Protein AF-J3PA54-F1 (afdb_monomer_lite)

Foldseek 3Di:
DDDPPVVVVVVVVVVVVVPPPPDPDPPCPDFPQDFPRDGAPDGAQQAQLSWHHLVCVQVVHQPGTDPDQEDEQDRPLRRVLSVLLSVCSNVSVFDDDHSVVSRVNSVVQLVVLCVPVPRVSSHGNYQHPPSVVSSVVSCVRLVHDLCPPQPDPVCVVPPDDDPVSCPCSVVVSVVSVVVVVVVVVVVVVVD

Secondary structure (DSSP, 8-state):
----HHHHHHHHHHHHHT----PPP-S--S--SEETTEEPSS-S---BTTTB-HHHHHTT------TT--B-S-HHHHHHHHHHHHHHHHTT-S----HHHHHHHHHHHHHHHHHHHHHHHHHS-B-SS-HHHHHHHHHHHHT--GGGG--SHHHHHHSPP-GGGGTTHHHHHHHHHHHHHHHHHHHHH--

pLDDT: mean 78.79, std 16.49, range [36.0, 95.81]

Radius of gyration: 20.11 Å; chains: 1; bounding box: 56×52×46 Å

Sequence (191 aa):
MYFSAAVRTALLALLAASQVAAAPLATDNGPAKTAGGRKLLHGPNRHYRWLTSPTLAAEGDRPVYFPGFTHSIYTPVVSETQALWGVAFLLGLLDLPSKLDMETDVATWNVWTRKRYVVQGLKNAYGIYDFISYVNVLLNDLGITVHQRQRSWFDKLFAPTYPTQYTGMQDQFRELVAAKQMRAKLGKARN

Organism: Gaeumannomyces tritici (strain R3-111a-1) (NCBI:txid644352)

Structure (mmCIF, N/CA/C/O backbone):
data_AF-J3PA54-F1
#
_entry.id   AF-J3PA54-F1
#
loop_
_atom_site.group_PDB
_atom_site.id
_atom_site.type_symbol
_atom_site.label_atom_id
_atom_site.label_alt_id
_atom_site.label_comp_id
_atom_site.label_asym_id
_atom_site.label_entity_id
_atom_site.label_seq_id
_atom_site.pdbx_PDB_ins_code
_atom_site.Cartn_x
_atom_site.Cartn_y
_atom_site.Cartn_z
_atom_site.occupancy
_atom_site.B_iso_or_equiv
_atom_site.auth_seq_id
_atom_site.auth_comp_id
_atom_site.auth_asym_id
_atom_site.auth_atom_id
_atom_site.pdbx_PDB_model_num
ATOM 1 N N . MET A 1 1 ? -16.613 30.185 -11.523 1.00 42.75 1 MET A N 1
ATOM 2 C CA . MET A 1 1 ? -15.177 30.499 -11.349 1.00 42.75 1 MET A CA 1
ATOM 3 C C . MET A 1 1 ? -14.498 30.388 -12.707 1.00 42.75 1 MET A C 1
ATOM 5 O O . MET A 1 1 ? -14.311 29.285 -13.202 1.00 42.75 1 MET A O 1
ATOM 9 N N . TYR A 1 2 ? -14.238 31.524 -13.355 1.00 39.50 2 TYR A N 1
ATOM 10 C CA . TYR A 1 2 ? -13.567 31.584 -14.654 1.00 39.50 2 TYR A CA 1
ATOM 11 C C . TYR A 1 2 ? -12.058 31.456 -14.432 1.00 39.50 2 TYR A C 1
ATOM 13 O O . TYR A 1 2 ? -11.430 32.368 -13.901 1.00 39.50 2 TYR A O 1
ATOM 21 N N . PHE A 1 3 ? -11.475 30.314 -14.792 1.00 43.66 3 PHE A N 1
ATOM 22 C CA . PHE A 1 3 ? -10.021 30.187 -14.846 1.00 43.66 3 PHE A CA 1
ATOM 23 C C . PHE A 1 3 ? -9.486 31.097 -15.962 1.00 43.66 3 PHE A C 1
ATOM 25 O O . PHE A 1 3 ? -9.970 31.038 -17.092 1.00 43.66 3 PHE A O 1
ATOM 32 N N . SER A 1 4 ? -8.513 31.948 -15.622 1.00 66.19 4 SER A N 1
ATOM 33 C CA . SER A 1 4 ? -7.791 32.822 -16.557 1.00 66.19 4 SER A CA 1
ATOM 34 C C . SER A 1 4 ? -7.274 32.033 -17.765 1.00 66.19 4 SER A C 1
ATOM 36 O O . SER A 1 4 ? -6.891 30.867 -17.626 1.00 66.19 4 SER A O 1
ATOM 38 N N . ALA A 1 5 ? -7.236 32.676 -18.939 1.00 63.66 5 ALA A N 1
ATOM 39 C CA . ALA A 1 5 ? -6.777 32.078 -20.193 1.00 63.66 5 ALA A CA 1
ATOM 40 C C . ALA A 1 5 ? -5.444 31.329 -20.021 1.00 63.66 5 ALA A C 1
ATOM 42 O O . ALA A 1 5 ? -5.327 30.202 -20.484 1.00 63.66 5 ALA A O 1
ATOM 43 N N . ALA A 1 6 ? -4.512 31.880 -19.236 1.00 63.56 6 ALA A N 1
ATOM 44 C CA . ALA A 1 6 ? -3.210 31.274 -18.957 1.00 63.56 6 ALA A CA 1
ATOM 45 C C . ALA A 1 6 ? -3.292 29.901 -18.260 1.00 63.56 6 ALA A C 1
ATOM 47 O O . ALA A 1 6 ? -2.512 29.001 -18.567 1.00 63.56 6 ALA A O 1
ATOM 48 N N . VAL A 1 7 ? -4.259 29.709 -17.357 1.00 61.31 7 VAL A N 1
ATOM 49 C CA . VAL A 1 7 ? -4.444 28.438 -16.637 1.00 61.31 7 VAL A CA 1
ATOM 50 C C . VAL A 1 7 ? -5.034 27.376 -17.563 1.00 61.31 7 VAL A C 1
ATOM 52 O O . VAL A 1 7 ? -4.631 26.218 -17.493 1.00 61.31 7 VAL A O 1
ATOM 55 N N . ARG A 1 8 ? -5.926 27.761 -18.487 1.00 67.50 8 ARG A N 1
ATOM 56 C CA . ARG A 1 8 ? -6.419 26.851 -19.535 1.00 67.50 8 ARG A CA 1
ATOM 57 C C . ARG A 1 8 ? -5.305 26.430 -20.487 1.00 67.50 8 ARG A C 1
ATOM 59 O O . ARG A 1 8 ? -5.228 25.250 -20.815 1.00 67.50 8 ARG A O 1
ATOM 66 N N . THR A 1 9 ? -4.430 27.352 -20.887 1.00 70.06 9 THR A N 1
ATOM 67 C CA . THR A 1 9 ? -3.302 27.029 -21.772 1.00 70.06 9 THR A CA 1
ATOM 68 C C . THR A 1 9 ? -2.306 26.095 -21.088 1.00 70.06 9 THR A C 1
ATOM 70 O O . THR A 1 9 ? -1.861 25.132 -21.703 1.00 70.06 9 THR A O 1
ATOM 73 N N . ALA A 1 10 ? -2.012 26.315 -19.802 1.00 65.56 10 ALA A N 1
ATOM 74 C CA . ALA A 1 10 ? -1.137 25.437 -19.027 1.00 65.56 10 ALA A CA 1
ATOM 75 C C . ALA A 1 10 ? -1.735 24.030 -18.844 1.00 65.56 10 ALA A C 1
ATOM 77 O O . ALA A 1 10 ? -1.026 23.038 -19.004 1.00 65.56 10 ALA A O 1
ATOM 78 N N . LEU A 1 11 ? -3.044 23.926 -18.576 1.00 55.91 11 LEU A N 1
ATOM 79 C CA . LEU A 1 11 ? -3.724 22.634 -18.437 1.00 55.91 11 LEU A CA 1
ATOM 80 C C . LEU A 1 11 ? -3.767 21.861 -19.766 1.00 55.91 11 LEU A C 1
ATOM 82 O O . LEU A 1 11 ? -3.555 20.652 -19.777 1.00 55.91 11 LEU A O 1
ATOM 86 N N . LEU A 1 12 ? -4.003 22.557 -20.883 1.00 61.53 12 LEU A N 1
ATOM 87 C CA . LEU A 1 12 ? -3.989 21.972 -22.228 1.00 61.53 12 LEU A CA 1
ATOM 88 C C . LEU A 1 12 ? -2.582 21.536 -22.650 1.00 61.53 12 LEU A C 1
ATOM 90 O O . LEU A 1 12 ? -2.439 20.477 -23.252 1.00 61.53 12 LEU A O 1
ATOM 94 N N . ALA A 1 13 ? -1.545 22.296 -22.291 1.00 58.06 13 ALA A N 1
ATOM 95 C CA . ALA A 1 13 ? -0.157 21.912 -22.539 1.00 58.06 13 ALA A CA 1
ATOM 96 C C . ALA A 1 13 ? 0.247 20.662 -21.735 1.00 58.06 13 ALA A C 1
ATOM 98 O O . ALA A 1 13 ? 0.915 19.780 -22.268 1.00 58.06 13 ALA A O 1
ATOM 99 N N . LEU A 1 14 ? -0.214 20.538 -20.485 1.00 52.34 14 LEU A N 1
ATOM 100 C CA . LEU A 1 14 ? -0.028 19.338 -19.658 1.00 52.34 14 LEU A CA 1
ATOM 101 C C . LEU A 1 14 ? -0.789 18.115 -20.198 1.00 52.34 14 LEU A C 1
ATOM 103 O O . LEU A 1 14 ? -0.269 17.003 -20.145 1.00 52.34 14 LEU A O 1
ATOM 107 N N . LEU A 1 15 ? -1.988 18.314 -20.753 1.00 49.34 15 LEU A N 1
ATOM 108 C CA . LEU A 1 15 ? -2.775 17.269 -21.422 1.00 49.34 15 LEU A CA 1
ATOM 109 C C . LEU A 1 15 ? -2.180 16.845 -22.774 1.00 49.34 15 LEU A C 1
ATOM 111 O O . LEU A 1 15 ? -2.236 15.672 -23.122 1.00 49.34 15 LEU A O 1
ATOM 115 N N . ALA A 1 16 ? -1.575 17.769 -23.519 1.00 48.91 16 ALA A N 1
ATOM 116 C CA . ALA A 1 16 ? -0.841 17.444 -24.741 1.00 48.91 16 ALA A CA 1
ATOM 117 C C . ALA A 1 16 ? 0.481 16.719 -24.430 1.00 48.91 16 ALA A C 1
ATOM 119 O O . ALA A 1 16 ? 0.875 15.806 -25.148 1.00 48.91 16 ALA A O 1
ATOM 120 N N . ALA A 1 17 ? 1.143 17.064 -23.320 1.00 47.69 17 ALA A N 1
ATOM 121 C CA . ALA A 1 17 ? 2.358 16.388 -22.863 1.00 47.69 17 ALA A CA 1
ATOM 122 C C . ALA A 1 17 ? 2.099 14.996 -22.250 1.00 47.69 17 ALA A C 1
ATOM 124 O O . ALA A 1 17 ? 3.031 14.200 -22.138 1.00 47.69 17 ALA A O 1
ATOM 125 N N . SER A 1 18 ? 0.855 14.678 -21.862 1.00 43.56 18 SER A N 1
ATOM 126 C CA . SER A 1 18 ? 0.477 13.349 -21.357 1.00 43.56 18 SER A CA 1
ATOM 127 C C . SER A 1 18 ? 0.170 12.338 -22.465 1.00 43.56 18 SER A C 1
ATOM 129 O O . SER A 1 18 ? 0.069 11.140 -22.186 1.00 43.56 18 SER A O 1
ATOM 131 N N . GLN A 1 19 ? 0.094 12.781 -23.726 1.00 41.25 19 GLN A N 1
ATOM 132 C CA . GLN A 1 19 ? 0.099 11.896 -24.888 1.00 41.25 19 GLN A CA 1
ATOM 133 C C . GLN A 1 19 ? 1.510 11.343 -25.078 1.00 41.25 19 GLN A C 1
ATOM 135 O O . GLN A 1 19 ? 2.288 11.774 -25.927 1.00 41.25 19 GLN A O 1
ATOM 140 N N . VAL A 1 20 ? 1.839 10.356 -24.248 1.00 43.25 20 VAL A N 1
ATOM 141 C CA . VAL A 1 20 ? 2.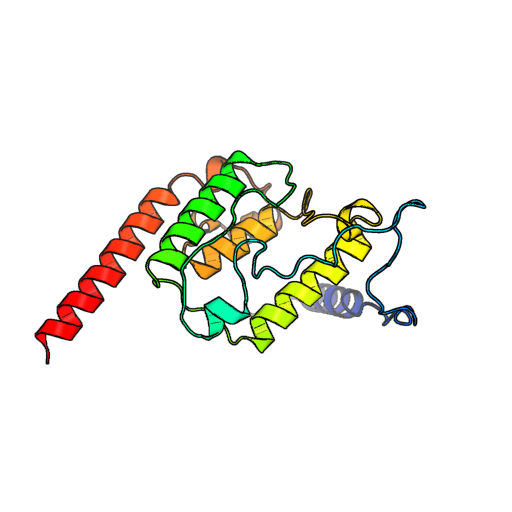948 9.443 -24.488 1.00 43.25 20 VAL A CA 1
ATOM 142 C C . VAL A 1 20 ? 2.711 8.850 -25.870 1.00 43.25 20 VAL A C 1
ATOM 144 O O . VAL A 1 20 ? 1.797 8.046 -26.058 1.00 43.25 20 VAL A O 1
ATOM 147 N N . ALA A 1 21 ? 3.510 9.284 -26.846 1.00 38.16 21 ALA A N 1
ATOM 148 C CA . ALA A 1 21 ? 3.574 8.646 -28.146 1.00 38.16 21 ALA A CA 1
ATOM 149 C C . ALA A 1 21 ? 3.695 7.139 -27.911 1.00 38.16 21 ALA A C 1
ATOM 151 O O . ALA A 1 21 ? 4.555 6.696 -27.142 1.00 38.16 21 ALA A O 1
ATOM 152 N N . ALA A 1 22 ? 2.796 6.367 -28.521 1.00 40.81 22 ALA A N 1
ATOM 153 C CA . ALA A 1 22 ? 2.846 4.918 -28.492 1.00 40.81 22 ALA A CA 1
ATOM 154 C C . ALA A 1 22 ? 4.144 4.479 -29.179 1.00 40.81 22 ALA A C 1
ATOM 156 O O . ALA A 1 22 ? 4.188 4.253 -30.386 1.00 40.81 22 ALA A O 1
ATOM 157 N N . ALA A 1 23 ? 5.230 4.419 -28.406 1.00 41.41 23 ALA A N 1
ATOM 158 C CA . ALA A 1 23 ? 6.458 3.776 -28.823 1.00 41.41 23 ALA A CA 1
ATOM 159 C C . ALA A 1 23 ? 6.081 2.359 -29.271 1.00 41.41 23 ALA A C 1
ATOM 161 O O . ALA A 1 23 ? 5.275 1.722 -28.579 1.00 41.41 23 ALA A O 1
ATOM 162 N N . PRO A 1 24 ? 6.609 1.875 -30.410 1.00 36.00 24 PRO A N 1
ATOM 163 C CA . PRO A 1 24 ? 6.281 0.550 -30.903 1.00 36.00 24 PRO A CA 1
ATOM 164 C C . PRO A 1 24 ? 6.530 -0.439 -29.767 1.00 36.00 24 PRO A C 1
ATOM 166 O O . PRO A 1 24 ? 7.640 -0.531 -29.238 1.00 36.00 24 PRO A O 1
ATOM 169 N N . LEU A 1 25 ? 5.453 -1.094 -29.323 1.00 40.62 25 LEU A N 1
ATOM 170 C CA . LEU A 1 25 ? 5.518 -2.133 -28.308 1.00 40.62 25 LEU A CA 1
ATOM 171 C C . LEU A 1 25 ? 6.555 -3.137 -28.798 1.00 40.62 25 LEU A C 1
ATOM 173 O O . LEU A 1 25 ? 6.409 -3.682 -29.892 1.00 40.62 25 LEU A O 1
ATOM 177 N N . ALA A 1 26 ? 7.623 -3.316 -28.018 1.00 40.72 26 ALA A N 1
ATOM 178 C CA . ALA A 1 26 ? 8.637 -4.317 -28.292 1.00 40.72 26 ALA A CA 1
ATOM 179 C C . ALA A 1 26 ? 7.925 -5.629 -28.649 1.00 40.72 26 ALA A C 1
ATOM 181 O O . ALA A 1 26 ? 7.087 -6.120 -27.896 1.00 40.72 26 ALA A O 1
ATOM 182 N N . THR A 1 27 ? 8.217 -6.152 -29.836 1.00 41.91 27 THR A N 1
ATOM 183 C CA . THR A 1 27 ? 7.554 -7.329 -30.415 1.00 41.91 27 THR A CA 1
ATOM 184 C C . THR A 1 27 ? 7.856 -8.617 -29.644 1.00 41.91 27 THR A C 1
ATOM 186 O O . THR A 1 27 ? 7.221 -9.641 -29.878 1.00 41.91 27 THR A O 1
ATOM 189 N N . ASP A 1 28 ? 8.765 -8.554 -28.670 1.00 43.66 28 ASP A N 1
ATOM 190 C CA . ASP A 1 28 ? 9.002 -9.587 -27.670 1.00 43.66 28 ASP A CA 1
ATOM 191 C C . ASP A 1 28 ? 8.243 -9.268 -26.369 1.00 43.66 28 ASP A C 1
ATOM 193 O O . ASP A 1 28 ? 8.806 -8.823 -25.367 1.00 43.66 28 ASP A O 1
ATOM 197 N N . ASN A 1 29 ? 6.925 -9.488 -26.389 1.00 48.78 29 ASN A N 1
ATOM 198 C CA . ASN A 1 29 ? 6.079 -9.451 -25.188 1.00 48.78 29 ASN A CA 1
ATOM 199 C C . ASN A 1 29 ? 6.118 -10.778 -24.404 1.00 48.78 29 ASN A C 1
ATOM 201 O O . ASN A 1 29 ? 5.295 -11.009 -23.514 1.00 48.78 29 ASN A O 1
ATOM 205 N N . GLY A 1 30 ? 7.064 -11.670 -24.718 1.00 49.31 30 GLY A N 1
ATOM 206 C CA . GLY A 1 30 ? 7.291 -12.874 -23.936 1.00 49.31 30 GLY A CA 1
ATOM 207 C C . GLY A 1 30 ? 7.801 -12.536 -22.527 1.00 49.31 30 GLY A C 1
ATOM 208 O O . GLY A 1 30 ? 8.419 -11.487 -22.303 1.00 49.31 30 GLY A O 1
ATOM 209 N N . PRO A 1 31 ? 7.578 -13.406 -21.523 1.00 54.47 31 PRO A N 1
ATOM 210 C CA . PRO A 1 31 ? 8.306 -13.283 -20.268 1.00 54.47 31 PRO A CA 1
ATOM 211 C C . PRO A 1 31 ? 9.801 -13.310 -20.600 1.00 54.47 31 PRO A C 1
ATOM 213 O O . PRO A 1 31 ? 10.275 -14.269 -21.211 1.00 54.47 31 PRO A O 1
ATOM 216 N N . ALA A 1 32 ? 10.528 -12.248 -20.234 1.00 56.75 32 ALA A N 1
ATOM 217 C CA . ALA A 1 32 ? 11.957 -12.155 -20.494 1.00 56.75 32 ALA A CA 1
ATOM 218 C C . ALA A 1 32 ? 12.621 -13.400 -19.902 1.00 56.75 32 ALA A C 1
ATOM 220 O O . ALA A 1 32 ? 12.579 -13.617 -18.695 1.00 56.75 32 ALA A O 1
ATOM 221 N N . LYS A 1 33 ? 13.178 -14.266 -20.748 1.00 58.62 33 LYS A N 1
ATOM 222 C CA . LYS A 1 33 ? 13.761 -15.532 -20.278 1.00 58.62 33 LYS A CA 1
ATOM 223 C C . LYS A 1 33 ? 15.115 -15.306 -19.607 1.00 58.62 33 LYS A C 1
ATOM 225 O O . LYS A 1 33 ? 15.586 -16.172 -18.872 1.00 58.62 33 LYS A O 1
ATOM 230 N N . THR A 1 34 ? 15.726 -14.146 -19.842 1.00 55.88 34 THR A N 1
ATOM 231 C CA . THR A 1 34 ? 17.072 -13.772 -19.408 1.00 55.88 34 THR A CA 1
ATOM 232 C C . THR A 1 34 ? 17.118 -12.305 -18.962 1.00 55.88 34 THR A C 1
ATOM 234 O O . THR A 1 34 ? 16.484 -11.440 -19.560 1.00 55.88 34 THR A O 1
ATOM 237 N N . ALA A 1 35 ? 17.888 -12.005 -17.911 1.00 57.16 35 ALA A N 1
ATOM 238 C CA . ALA A 1 35 ? 18.194 -10.636 -17.484 1.00 57.16 35 ALA A CA 1
ATOM 239 C C . ALA A 1 35 ? 19.664 -10.538 -17.050 1.00 57.16 35 ALA A C 1
ATOM 241 O O . ALA A 1 35 ? 20.082 -11.203 -16.097 1.00 57.16 35 ALA A O 1
ATOM 242 N N . GLY A 1 36 ? 20.457 -9.716 -17.748 1.00 58.50 36 GLY A N 1
ATOM 243 C CA . GLY A 1 36 ? 21.902 -9.596 -17.504 1.00 58.50 36 GLY A CA 1
ATOM 244 C C . GLY A 1 36 ? 22.670 -10.898 -17.773 1.00 58.50 36 GLY A C 1
ATOM 245 O O . GLY A 1 36 ? 23.502 -11.294 -16.963 1.00 58.50 36 GLY A O 1
ATOM 246 N N . GLY A 1 37 ? 22.320 -11.619 -18.846 1.00 60.81 37 GLY A N 1
ATOM 247 C CA . GLY A 1 37 ? 22.968 -12.879 -19.244 1.00 60.81 37 GLY A CA 1
ATOM 248 C C . GLY A 1 37 ? 22.584 -14.117 -18.420 1.00 60.81 37 GLY A C 1
ATOM 249 O O . GLY A 1 37 ? 22.982 -15.221 -18.773 1.00 60.81 37 GLY A O 1
ATOM 250 N N . ARG A 1 38 ? 21.783 -13.975 -17.354 1.00 57.00 38 ARG A N 1
ATOM 251 C CA . ARG A 1 38 ? 21.307 -15.103 -16.531 1.00 57.00 38 ARG A CA 1
ATOM 252 C C . ARG A 1 38 ? 19.854 -15.432 -16.841 1.00 57.00 38 ARG A C 1
ATOM 254 O O . ARG A 1 38 ? 19.036 -14.519 -16.959 1.00 57.00 38 ARG A O 1
ATOM 261 N N . LYS A 1 39 ? 19.534 -16.727 -16.932 1.00 66.44 39 LYS A N 1
ATOM 262 C CA . LYS A 1 39 ? 18.156 -17.219 -17.059 1.00 66.44 39 LYS A CA 1
ATOM 263 C C . LYS A 1 39 ? 17.363 -16.814 -15.814 1.00 66.44 39 LYS A C 1
ATOM 265 O O . LYS A 1 39 ? 17.834 -17.030 -14.698 1.00 66.44 39 LYS A O 1
ATOM 270 N N . LEU A 1 40 ? 16.192 -16.206 -15.994 1.00 64.94 40 LEU A N 1
ATOM 271 C CA . LEU A 1 40 ? 15.309 -15.923 -14.865 1.00 64.94 40 LEU A CA 1
ATOM 272 C C . LEU A 1 40 ? 14.775 -17.253 -14.315 1.00 64.94 40 LEU A C 1
ATOM 274 O O . LEU A 1 40 ? 14.284 -18.087 -15.074 1.00 64.94 40 LEU A O 1
ATOM 278 N N . LEU A 1 41 ? 14.910 -17.459 -13.003 1.00 64.88 41 LEU A N 1
ATOM 279 C CA . LEU A 1 41 ? 14.428 -18.669 -12.324 1.00 64.88 41 LEU A CA 1
ATOM 280 C C . LEU A 1 41 ? 12.901 -18.672 -12.174 1.00 64.88 41 LEU A C 1
ATOM 282 O O . LEU A 1 41 ? 12.293 -19.731 -12.062 1.00 64.88 41 LEU A O 1
ATOM 286 N N . HIS A 1 42 ? 12.287 -17.490 -12.191 1.00 66.88 42 HIS A N 1
ATOM 287 C CA . HIS A 1 42 ? 10.853 -17.286 -12.036 1.00 66.88 42 HIS A CA 1
ATOM 288 C C . HIS A 1 42 ? 10.330 -16.285 -13.074 1.00 66.88 42 HIS A C 1
ATOM 290 O O . HIS A 1 42 ? 11.077 -15.474 -13.626 1.00 66.88 42 HIS A O 1
ATOM 296 N N . GLY A 1 43 ? 9.024 -16.351 -13.338 1.00 69.06 43 GLY A N 1
ATOM 297 C CA . GLY A 1 43 ? 8.324 -15.375 -14.170 1.00 69.06 43 GLY A CA 1
ATOM 298 C C . GLY A 1 43 ? 8.163 -14.008 -13.485 1.00 69.06 43 GLY A C 1
ATOM 299 O O . GLY A 1 43 ? 8.629 -13.818 -12.358 1.00 69.06 43 GLY A O 1
ATOM 300 N N . PRO A 1 44 ? 7.494 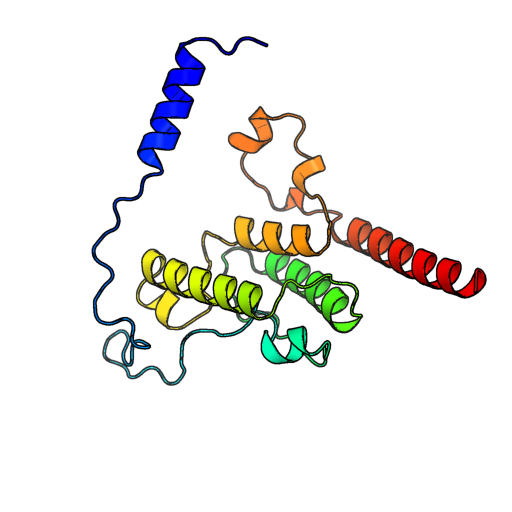-13.050 -14.156 1.00 78.69 44 PRO A N 1
ATOM 301 C CA . PRO A 1 44 ? 7.144 -11.765 -13.552 1.00 78.69 44 PRO A CA 1
ATOM 302 C C . PRO A 1 44 ? 6.238 -11.957 -12.327 1.00 78.69 44 PRO A C 1
ATOM 304 O O . PRO A 1 44 ? 5.538 -12.967 -12.222 1.00 78.69 44 PRO A O 1
ATOM 307 N N . ASN A 1 45 ? 6.236 -10.980 -11.416 1.00 84.25 45 ASN A N 1
ATOM 308 C CA . ASN A 1 45 ? 5.410 -11.025 -10.209 1.00 84.25 45 ASN A CA 1
ATOM 309 C C . ASN A 1 45 ? 3.918 -11.101 -10.588 1.00 84.25 45 ASN A C 1
ATOM 311 O O . ASN A 1 45 ? 3.467 -10.370 -11.465 1.00 84.25 45 ASN A O 1
ATOM 315 N N . ARG A 1 46 ? 3.157 -11.996 -9.948 1.00 88.19 46 ARG A N 1
ATOM 316 C CA . ARG A 1 46 ? 1.722 -12.203 -10.225 1.00 88.19 46 ARG A CA 1
ATOM 317 C C . ARG A 1 46 ? 0.805 -11.853 -9.052 1.00 88.19 46 ARG A C 1
ATOM 319 O O . ARG A 1 46 ? -0.366 -12.212 -9.068 1.00 88.19 46 ARG A O 1
ATOM 326 N N . HIS A 1 47 ? 1.335 -11.191 -8.030 1.00 91.75 47 HIS A N 1
ATOM 327 C CA . HIS A 1 47 ? 0.603 -10.881 -6.812 1.00 91.75 47 HIS A CA 1
ATOM 328 C C . HIS A 1 47 ? -0.056 -9.509 -6.926 1.00 91.75 47 HIS A C 1
ATOM 330 O O . HIS A 1 47 ? 0.627 -8.505 -7.151 1.00 91.75 47 HIS A O 1
ATOM 336 N N . TYR A 1 48 ? -1.371 -9.457 -6.718 1.00 93.44 48 TYR A N 1
ATOM 337 C CA . TYR A 1 48 ? -2.104 -8.206 -6.586 1.00 93.44 48 TYR A CA 1
ATOM 338 C C . TYR A 1 48 ? -1.534 -7.399 -5.418 1.00 93.44 48 TYR A C 1
ATOM 340 O O . TYR A 1 48 ? -1.277 -7.948 -4.339 1.00 93.44 48 TYR A O 1
ATOM 348 N N . ARG A 1 49 ? -1.251 -6.114 -5.675 1.00 93.00 49 ARG A N 1
ATOM 349 C CA . ARG A 1 49 ? -0.521 -5.204 -4.771 1.00 93.00 49 ARG A CA 1
ATOM 350 C C . ARG A 1 49 ? 0.829 -5.735 -4.268 1.00 93.00 49 ARG A C 1
ATOM 352 O O . ARG A 1 49 ? 1.308 -5.279 -3.242 1.00 93.00 49 ARG A O 1
ATOM 359 N N . TRP A 1 50 ? 1.444 -6.703 -4.950 1.00 92.06 50 TRP A N 1
ATOM 360 C CA . TRP A 1 50 ? 2.614 -7.449 -4.459 1.00 92.06 50 TRP A CA 1
ATOM 361 C C . TRP A 1 50 ? 2.388 -8.230 -3.152 1.00 92.06 50 TRP A C 1
ATOM 363 O O . TRP A 1 50 ? 3.362 -8.605 -2.504 1.00 92.06 50 TRP A O 1
ATOM 373 N N . LEU A 1 51 ? 1.130 -8.503 -2.788 1.00 93.75 51 LEU A N 1
ATOM 374 C CA . LEU A 1 51 ? 0.765 -9.121 -1.510 1.00 93.75 51 LEU A CA 1
ATOM 375 C C . LEU A 1 51 ? -0.008 -10.430 -1.654 1.00 93.75 51 LEU A C 1
ATOM 377 O O . LEU A 1 51 ? 0.247 -11.356 -0.892 1.00 93.75 51 LEU A O 1
ATOM 381 N N . THR A 1 52 ? -0.963 -10.537 -2.578 1.00 93.81 52 THR A N 1
ATOM 382 C CA . THR A 1 52 ? -1.883 -11.690 -2.610 1.00 93.81 52 THR A CA 1
ATOM 383 C C . THR A 1 52 ? -2.111 -12.247 -4.010 1.00 93.81 52 THR A C 1
ATOM 385 O O . THR A 1 52 ? -1.876 -11.566 -5.006 1.00 93.81 52 THR A O 1
ATOM 388 N N . SER A 1 53 ? -2.564 -13.497 -4.101 1.00 92.94 53 SER A N 1
ATOM 389 C CA . SER A 1 53 ? -2.924 -14.125 -5.375 1.00 92.94 53 SER A CA 1
ATOM 390 C C . SER A 1 53 ? -4.272 -13.586 -5.871 1.00 92.94 53 SER A C 1
ATOM 392 O O . SER A 1 53 ? -5.265 -13.729 -5.154 1.00 92.94 53 SER A O 1
ATOM 394 N N . PRO A 1 54 ? -4.357 -13.022 -7.093 1.00 93.38 54 PRO A N 1
ATOM 395 C CA . PRO A 1 54 ? -5.619 -12.519 -7.636 1.00 93.38 54 PRO A CA 1
ATOM 396 C C . PRO A 1 54 ? -6.647 -13.636 -7.860 1.00 93.38 54 PRO A C 1
ATOM 398 O O . PRO A 1 54 ? -7.841 -13.387 -7.742 1.00 93.38 54 PRO A O 1
ATOM 401 N N . THR A 1 55 ? -6.204 -14.867 -8.144 1.00 92.12 55 THR A N 1
ATOM 402 C CA . THR A 1 55 ? -7.102 -16.015 -8.348 1.00 92.12 55 THR A CA 1
ATOM 403 C C . THR A 1 55 ? -7.856 -16.365 -7.069 1.00 92.12 55 THR A C 1
ATOM 405 O O . THR A 1 55 ? -9.081 -16.355 -7.077 1.00 92.12 55 THR A O 1
ATOM 408 N N . LEU A 1 56 ? -7.135 -16.591 -5.965 1.00 91.75 56 LEU A N 1
ATOM 409 C CA . LEU A 1 56 ? -7.752 -16.944 -4.679 1.00 91.75 56 LEU A CA 1
ATOM 410 C C . LEU A 1 56 ? -8.610 -15.790 -4.153 1.00 91.75 56 LEU A C 1
ATOM 412 O O . LEU A 1 56 ? -9.758 -15.984 -3.766 1.00 91.75 56 LEU A O 1
ATOM 416 N N . ALA A 1 57 ? -8.086 -14.565 -4.247 1.00 92.25 57 ALA A N 1
ATOM 417 C CA . ALA A 1 57 ? -8.803 -13.371 -3.827 1.00 92.25 57 ALA A CA 1
ATOM 418 C C . ALA A 1 57 ? -10.142 -13.184 -4.565 1.00 92.25 57 ALA A C 1
ATOM 420 O O . ALA A 1 57 ? -11.114 -12.747 -3.950 1.00 92.25 57 ALA A O 1
ATOM 421 N N . ALA A 1 58 ? -10.201 -13.517 -5.859 1.00 91.88 58 ALA A N 1
ATOM 422 C CA . ALA A 1 58 ? -11.419 -13.434 -6.663 1.00 91.88 58 ALA A CA 1
ATOM 423 C C . ALA A 1 58 ? -12.435 -14.543 -6.350 1.00 91.88 58 ALA A C 1
ATOM 425 O O . ALA A 1 58 ? -13.634 -14.322 -6.491 1.00 91.88 58 ALA A O 1
ATOM 426 N N . GLU A 1 59 ? -11.971 -15.710 -5.903 1.00 91.69 59 GLU A N 1
ATOM 427 C CA . GLU A 1 59 ? -12.824 -16.797 -5.398 1.00 91.69 59 GLU A CA 1
ATOM 428 C C . GLU A 1 59 ? -13.409 -16.477 -4.009 1.00 91.69 59 GLU A C 1
ATOM 430 O O . GLU A 1 59 ? -14.252 -17.210 -3.498 1.00 91.69 59 GLU A O 1
ATOM 435 N N . GLY A 1 60 ? -12.989 -15.361 -3.404 1.00 89.06 60 GLY A N 1
ATOM 436 C CA . GLY A 1 60 ? -13.369 -14.962 -2.053 1.00 89.06 60 GLY A CA 1
ATOM 437 C C . GLY A 1 60 ? -12.554 -15.661 -0.967 1.00 89.06 60 GLY A C 1
ATOM 438 O O . GLY A 1 60 ? -12.770 -15.384 0.213 1.00 89.06 60 GLY A O 1
ATOM 439 N N . ASP A 1 61 ? -11.600 -16.513 -1.348 1.00 90.69 61 ASP A N 1
ATOM 440 C CA . ASP A 1 61 ? -10.695 -17.168 -0.417 1.00 90.69 61 ASP A CA 1
ATOM 441 C C . ASP A 1 61 ? -9.525 -16.239 -0.069 1.00 90.69 61 ASP A C 1
ATOM 443 O O . ASP A 1 61 ? -8.872 -15.634 -0.928 1.00 90.69 61 ASP A O 1
ATOM 447 N N . ARG A 1 62 ? -9.266 -16.087 1.230 1.00 90.94 62 ARG A N 1
ATOM 448 C CA . ARG A 1 62 ? -8.267 -15.147 1.760 1.00 90.94 62 ARG A CA 1
ATOM 449 C C . ARG A 1 62 ? -7.350 -15.844 2.771 1.00 90.94 62 ARG A C 1
ATOM 451 O O . ARG A 1 62 ? -7.281 -15.411 3.920 1.00 90.94 62 ARG A O 1
ATOM 458 N N . PRO A 1 63 ? -6.637 -16.918 2.370 1.00 89.69 63 PRO A N 1
ATOM 459 C CA . PRO A 1 63 ? -5.939 -17.787 3.316 1.00 89.69 63 PRO A CA 1
ATOM 460 C C . PRO A 1 63 ? -4.566 -17.243 3.726 1.00 89.69 63 PRO A C 1
ATOM 462 O O . PRO A 1 63 ? -4.083 -17.524 4.821 1.00 89.69 63 PRO A O 1
ATOM 465 N N . VAL A 1 64 ? -3.908 -16.484 2.845 1.00 93.06 64 VAL A N 1
ATOM 466 C CA . VAL A 1 64 ? -2.545 -15.989 3.057 1.00 93.06 64 VAL A CA 1
ATOM 467 C C . VAL A 1 64 ? -2.290 -14.716 2.253 1.00 93.06 64 VAL A C 1
ATOM 469 O O . VAL A 1 64 ? -2.872 -14.504 1.190 1.00 93.06 64 VAL A O 1
ATOM 472 N N . TYR A 1 65 ? -1.388 -13.881 2.760 1.00 94.25 65 TYR A N 1
ATOM 473 C CA . TYR A 1 65 ? -0.781 -12.770 2.034 1.00 94.25 65 TYR A CA 1
ATOM 474 C C . TYR A 1 65 ? 0.725 -12.749 2.328 1.00 94.25 65 TYR A C 1
ATOM 476 O O . TYR A 1 65 ? 1.178 -13.316 3.324 1.00 94.25 65 TYR A O 1
ATOM 484 N N . PHE A 1 66 ? 1.499 -12.096 1.468 1.00 92.12 66 PHE A N 1
ATOM 485 C CA . PHE A 1 66 ? 2.954 -12.127 1.505 1.00 92.12 66 PHE A CA 1
ATOM 486 C C . PHE A 1 66 ? 3.567 -10.719 1.616 1.00 92.12 66 PHE A C 1
ATOM 488 O O . PHE A 1 66 ? 3.850 -10.083 0.598 1.00 92.12 66 PHE A O 1
ATOM 495 N N . PRO A 1 67 ? 3.788 -10.206 2.837 1.00 91.50 67 PRO A N 1
ATOM 496 C CA . PRO A 1 67 ? 4.440 -8.915 3.034 1.00 91.50 67 PRO A CA 1
ATOM 497 C C . PRO A 1 67 ? 5.945 -8.977 2.729 1.00 91.50 67 PRO A C 1
ATOM 499 O O . PRO A 1 67 ? 6.573 -10.032 2.803 1.00 91.50 67 PRO A O 1
ATOM 502 N N . GLY A 1 68 ? 6.548 -7.823 2.430 1.00 84.62 68 GLY A N 1
ATOM 503 C CA . GLY A 1 68 ? 8.009 -7.678 2.359 1.00 84.62 68 GLY A CA 1
ATOM 504 C C . GLY A 1 68 ? 8.675 -8.068 1.034 1.00 84.62 68 GLY A C 1
ATOM 505 O O . GLY A 1 68 ? 9.891 -7.941 0.912 1.00 84.62 68 GLY A O 1
ATOM 506 N N . PHE A 1 69 ? 7.919 -8.469 0.007 1.00 82.19 69 PHE A N 1
ATOM 507 C CA . PHE A 1 69 ? 8.474 -8.713 -1.335 1.00 82.19 69 PHE A CA 1
ATOM 508 C C . PHE A 1 69 ? 8.865 -7.436 -2.100 1.00 82.19 69 PHE A C 1
ATOM 510 O O . PHE A 1 69 ? 9.504 -7.513 -3.152 1.00 82.19 69 PHE A O 1
ATOM 517 N N . THR A 1 70 ? 8.484 -6.263 -1.592 1.00 84.88 70 THR A N 1
ATOM 518 C CA . THR A 1 70 ? 8.695 -4.970 -2.248 1.00 84.88 70 THR A CA 1
ATOM 519 C C . THR A 1 70 ? 10.016 -4.334 -1.835 1.00 84.88 70 THR A C 1
ATOM 521 O O . THR A 1 70 ? 10.267 -4.095 -0.656 1.00 84.88 70 THR A O 1
ATOM 524 N N . HIS A 1 71 ? 10.830 -3.947 -2.814 1.00 86.19 71 HIS A N 1
ATOM 525 C CA . HIS A 1 71 ? 11.996 -3.101 -2.562 1.00 86.19 71 HIS A CA 1
ATOM 526 C C . HIS A 1 71 ? 11.605 -1.619 -2.590 1.00 86.19 71 HIS A C 1
ATOM 528 O O . HIS A 1 71 ? 11.197 -1.105 -3.635 1.00 86.19 71 HIS A O 1
ATOM 534 N N . SER A 1 72 ? 11.762 -0.934 -1.454 1.00 86.56 72 SER A N 1
ATOM 535 C CA . SER A 1 72 ? 11.464 0.494 -1.274 1.00 86.56 72 SER A CA 1
ATOM 536 C C . SER A 1 72 ? 12.575 1.199 -0.483 1.00 86.56 72 SER A C 1
ATOM 538 O O . SER A 1 72 ? 13.319 0.535 0.237 1.00 86.56 72 SER A O 1
ATOM 540 N N . ILE A 1 73 ? 12.701 2.532 -0.593 1.00 87.00 73 ILE A N 1
ATOM 541 C CA . ILE A 1 73 ? 13.631 3.297 0.268 1.00 87.00 73 ILE A CA 1
ATOM 542 C C . ILE A 1 73 ? 13.147 3.423 1.715 1.00 87.00 73 ILE A C 1
ATOM 544 O O . ILE A 1 73 ? 13.945 3.693 2.608 1.00 87.00 73 ILE A O 1
ATOM 548 N N . TYR A 1 74 ? 11.842 3.266 1.949 1.00 85.62 74 TYR A N 1
ATOM 549 C CA . TYR A 1 74 ? 11.222 3.531 3.241 1.00 85.62 74 TYR A CA 1
ATOM 550 C C . TYR A 1 74 ? 10.428 2.323 3.737 1.00 85.62 74 TYR A C 1
ATOM 552 O O . TYR A 1 74 ? 9.204 2.348 3.881 1.00 85.62 74 TYR A O 1
ATOM 560 N N . THR A 1 75 ? 11.170 1.249 4.004 1.00 89.88 75 THR A N 1
ATOM 561 C CA . THR A 1 75 ? 10.642 -0.047 4.440 1.00 89.88 75 THR A CA 1
ATOM 562 C C . THR A 1 75 ? 9.714 0.028 5.657 1.00 89.88 75 THR A C 1
ATOM 564 O O . THR A 1 75 ? 8.694 -0.648 5.610 1.00 89.88 75 THR A O 1
ATOM 567 N N . PRO A 1 76 ? 9.965 0.831 6.717 1.00 90.06 76 PRO A N 1
ATOM 568 C CA . PRO A 1 76 ? 9.101 0.819 7.902 1.00 90.06 76 PRO A CA 1
ATOM 569 C C . PRO A 1 76 ? 7.631 1.151 7.607 1.00 90.06 76 PRO A C 1
ATOM 571 O O . PRO A 1 76 ? 6.753 0.366 7.953 1.00 90.06 76 PRO A O 1
ATOM 574 N N . VAL A 1 77 ? 7.353 2.253 6.898 1.00 89.56 77 VAL A N 1
ATOM 575 C CA . VAL A 1 77 ? 5.966 2.640 6.563 1.00 89.56 77 VAL A CA 1
ATOM 576 C C . VAL A 1 77 ? 5.348 1.703 5.536 1.00 89.56 77 VAL A C 1
ATOM 578 O O . VAL A 1 77 ? 4.159 1.400 5.629 1.00 89.56 77 VAL A O 1
ATOM 581 N N . VAL A 1 78 ? 6.134 1.209 4.576 1.00 92.38 78 VAL A N 1
ATOM 582 C CA . VAL A 1 78 ? 5.646 0.217 3.609 1.00 92.38 78 VAL A CA 1
ATOM 583 C C . VAL A 1 78 ? 5.213 -1.060 4.326 1.00 92.38 78 VAL A C 1
ATOM 585 O O . VAL A 1 78 ? 4.087 -1.505 4.122 1.00 92.38 78 VAL A O 1
ATOM 588 N N . SER A 1 79 ? 6.058 -1.612 5.197 1.00 92.94 79 SER A N 1
ATOM 589 C CA . SER A 1 79 ? 5.757 -2.824 5.963 1.00 92.94 79 SER A CA 1
ATOM 590 C C . SER A 1 79 ? 4.554 -2.637 6.878 1.00 92.94 79 SER A C 1
ATOM 592 O O . SER A 1 79 ? 3.703 -3.518 6.961 1.00 92.94 79 SER A O 1
ATOM 594 N N . GLU A 1 80 ? 4.448 -1.485 7.535 1.00 92.62 80 GLU A N 1
ATOM 595 C CA . GLU A 1 80 ? 3.314 -1.189 8.403 1.00 92.62 80 GLU A CA 1
ATOM 596 C C . GLU A 1 80 ? 2.002 -1.095 7.614 1.00 92.62 80 GLU A C 1
ATOM 598 O O . GLU A 1 80 ? 1.005 -1.718 7.976 1.00 92.62 80 GLU A O 1
ATOM 603 N N . THR A 1 81 ? 2.018 -0.402 6.474 1.00 94.00 81 THR A N 1
ATOM 604 C CA . THR A 1 81 ? 0.847 -0.303 5.591 1.00 94.00 81 THR A CA 1
ATOM 605 C C . THR A 1 81 ? 0.470 -1.671 5.012 1.00 94.00 81 THR A C 1
ATOM 607 O O . THR A 1 81 ? -0.709 -2.020 4.977 1.00 94.00 81 THR A O 1
ATOM 610 N N . GLN A 1 82 ? 1.456 -2.480 4.605 1.00 95.19 82 GLN A N 1
ATOM 611 C CA . GLN A 1 82 ? 1.240 -3.855 4.141 1.00 95.19 82 GLN A CA 1
ATOM 612 C C . GLN A 1 82 ? 0.647 -4.744 5.242 1.00 95.19 82 GLN A C 1
ATOM 614 O O . GLN A 1 82 ? -0.196 -5.584 4.938 1.00 95.19 82 GLN A O 1
ATOM 619 N N . ALA A 1 83 ? 1.039 -4.553 6.505 1.00 95.25 83 ALA A N 1
ATOM 620 C CA . ALA A 1 83 ? 0.477 -5.290 7.632 1.00 95.25 83 ALA A CA 1
ATOM 621 C C . ALA A 1 83 ? -0.993 -4.919 7.875 1.00 95.25 83 ALA A C 1
ATOM 623 O O . ALA A 1 83 ? -1.832 -5.811 8.004 1.00 95.25 83 ALA A O 1
ATOM 624 N N . LEU A 1 84 ? -1.332 -3.623 7.875 1.00 94.81 84 LEU A N 1
ATOM 625 C CA . LEU A 1 84 ? -2.723 -3.165 8.006 1.00 94.81 84 LEU A CA 1
ATOM 626 C C . LEU A 1 84 ? -3.592 -3.686 6.853 1.00 94.81 84 LEU A C 1
ATOM 628 O O . LEU A 1 84 ? -4.670 -4.239 7.084 1.00 94.81 84 LEU A O 1
ATOM 632 N N . TRP A 1 85 ? -3.093 -3.573 5.619 1.00 95.62 85 TRP A N 1
ATOM 633 C CA . TRP A 1 85 ? -3.773 -4.092 4.434 1.00 95.62 85 TRP A CA 1
ATOM 634 C C . TRP A 1 85 ? -3.948 -5.610 4.500 1.00 95.62 85 TRP A C 1
ATOM 636 O O . TRP A 1 85 ? -5.040 -6.118 4.258 1.00 95.62 85 TRP A O 1
ATOM 646 N N . GLY A 1 86 ? -2.905 -6.339 4.897 1.00 95.19 86 GLY A N 1
ATOM 647 C CA . GLY A 1 86 ? -2.924 -7.792 5.040 1.00 95.19 86 GLY A CA 1
ATOM 648 C C . GLY A 1 86 ? -3.924 -8.277 6.084 1.00 95.19 86 GLY A C 1
ATOM 649 O O . GLY A 1 86 ? -4.692 -9.197 5.816 1.00 95.19 86 GLY A O 1
ATOM 650 N N . VAL A 1 87 ? -3.990 -7.630 7.248 1.00 94.00 87 VAL A N 1
ATOM 651 C CA . VAL A 1 87 ? -4.997 -7.954 8.273 1.00 94.00 87 VAL A CA 1
ATOM 652 C C . VAL A 1 87 ? -6.410 -7.698 7.748 1.00 94.00 87 VAL A C 1
ATOM 654 O O . VAL A 1 87 ? -7.290 -8.541 7.921 1.00 94.00 87 VAL A O 1
ATOM 657 N N . ALA A 1 88 ? -6.637 -6.572 7.067 1.00 93.75 88 ALA A N 1
ATOM 658 C CA . ALA A 1 88 ? -7.933 -6.274 6.462 1.00 93.75 88 ALA A CA 1
ATOM 659 C C . ALA A 1 88 ? -8.317 -7.292 5.377 1.00 93.75 88 ALA A C 1
ATOM 661 O O . ALA A 1 88 ? -9.481 -7.685 5.291 1.00 93.75 88 ALA A O 1
ATOM 662 N N . PHE A 1 89 ? -7.343 -7.743 4.584 1.00 94.81 89 PHE A N 1
ATOM 663 C CA . PHE A 1 89 ? -7.514 -8.802 3.598 1.00 94.81 89 PHE A CA 1
ATOM 664 C C . PHE A 1 89 ? -7.930 -10.113 4.273 1.00 94.81 89 PHE A C 1
ATOM 666 O O . PHE A 1 89 ? -8.993 -10.634 3.960 1.00 94.81 89 PHE A O 1
ATOM 673 N N . LEU A 1 90 ? -7.167 -10.609 5.248 1.00 93.50 90 LEU A N 1
ATOM 674 C CA . LEU A 1 90 ? -7.452 -11.886 5.919 1.00 93.50 90 LEU A CA 1
ATOM 675 C C . LEU A 1 90 ? -8.808 -11.895 6.644 1.00 93.50 90 LEU A C 1
ATOM 677 O O . LEU A 1 90 ? -9.513 -12.898 6.633 1.00 93.50 90 LEU A O 1
ATOM 681 N N . LEU A 1 91 ? -9.208 -10.769 7.239 1.00 90.88 91 LEU A N 1
ATOM 682 C CA . LEU A 1 91 ? -10.524 -10.617 7.880 1.00 90.88 91 LEU A CA 1
ATOM 683 C C . LEU A 1 91 ? -11.671 -10.412 6.883 1.00 90.88 91 LEU A C 1
ATOM 685 O O . LEU A 1 91 ? -12.829 -10.269 7.273 1.00 90.88 91 LEU A O 1
ATOM 689 N N . GLY A 1 92 ? -11.345 -10.339 5.599 1.00 91.06 92 GLY A N 1
ATOM 690 C CA . GLY A 1 92 ? -12.286 -10.122 4.525 1.00 91.06 92 GLY A CA 1
ATOM 691 C C . GLY A 1 92 ? -12.971 -8.759 4.522 1.00 91.06 92 GLY A C 1
ATOM 692 O O . GLY A 1 92 ? -14.066 -8.615 3.983 1.00 91.06 92 GLY A O 1
ATOM 693 N N . LEU A 1 93 ? -12.316 -7.757 5.105 1.00 89.75 93 LEU A N 1
ATOM 694 C CA . LEU A 1 93 ? -12.819 -6.394 5.245 1.00 89.75 93 LEU A CA 1
ATOM 695 C C . LEU A 1 93 ? -12.517 -5.512 4.029 1.00 89.75 93 LEU A C 1
ATOM 697 O O . LEU A 1 93 ? -12.941 -4.357 4.021 1.00 89.75 93 LEU A O 1
ATOM 701 N N . LEU A 1 94 ? -11.768 -6.007 3.044 1.00 91.12 94 LEU A N 1
ATOM 702 C CA . LEU A 1 94 ? -11.449 -5.277 1.819 1.00 91.12 94 LEU A CA 1
ATOM 703 C C . LEU A 1 94 ? -12.445 -5.582 0.702 1.00 91.12 94 LEU A C 1
ATOM 705 O O . LEU A 1 94 ? -12.780 -6.744 0.453 1.00 91.12 94 LEU A O 1
ATOM 709 N N . ASP A 1 95 ? -12.833 -4.528 -0.010 1.00 90.19 95 ASP A N 1
ATOM 710 C CA . ASP A 1 95 ? -13.600 -4.616 -1.246 1.00 90.19 95 ASP A CA 1
ATOM 711 C C . ASP A 1 95 ? -12.599 -4.718 -2.400 1.00 90.19 95 ASP A C 1
ATOM 713 O O . ASP A 1 95 ? -11.953 -3.743 -2.780 1.00 90.19 95 ASP A O 1
ATOM 717 N N . LEU A 1 96 ? -12.393 -5.941 -2.889 1.00 92.19 96 LEU A N 1
ATOM 718 C CA . LEU A 1 96 ? -11.431 -6.211 -3.954 1.00 92.19 96 LEU A CA 1
ATOM 719 C C . LEU A 1 96 ? -12.105 -6.062 -5.322 1.00 92.19 96 LEU A C 1
ATOM 721 O O . LEU A 1 96 ? -13.277 -6.423 -5.461 1.00 92.19 96 LEU A O 1
ATOM 725 N N . PRO A 1 97 ? -11.384 -5.550 -6.334 1.00 94.06 97 PRO A N 1
ATOM 726 C CA . PRO A 1 97 ? -11.919 -5.448 -7.683 1.00 94.06 97 PRO A CA 1
ATOM 727 C C . PRO A 1 97 ? -11.998 -6.833 -8.347 1.00 94.06 97 PRO A C 1
ATOM 729 O O . PRO A 1 97 ? -11.613 -7.851 -7.763 1.00 94.06 97 PRO A O 1
ATOM 732 N N . SER A 1 98 ? -12.508 -6.890 -9.580 1.00 95.06 98 SER A N 1
ATOM 733 C CA . SER A 1 98 ? -12.632 -8.156 -10.306 1.00 95.06 98 SER A CA 1
ATOM 734 C C . SER A 1 98 ? -11.263 -8.808 -10.553 1.00 95.06 98 SER A C 1
ATOM 736 O O . SER A 1 98 ? -10.225 -8.140 -10.559 1.00 95.06 98 SER A O 1
ATOM 738 N N . LYS A 1 99 ? -11.244 -10.124 -10.811 1.00 94.94 99 LYS A N 1
ATOM 739 C CA . LYS A 1 99 ? -10.007 -10.848 -11.155 1.00 94.94 99 LYS A CA 1
ATOM 740 C C . LYS A 1 99 ? -9.255 -10.185 -12.310 1.00 94.94 99 LYS A C 1
ATOM 742 O O . LYS A 1 99 ? -8.044 -10.007 -12.228 1.00 94.94 99 LYS A O 1
ATOM 747 N N . LEU A 1 100 ? -9.986 -9.808 -13.359 1.00 94.81 100 LEU A N 1
ATOM 748 C CA . LEU A 1 100 ? -9.422 -9.178 -14.548 1.00 94.81 100 LEU A CA 1
ATOM 749 C C . LEU A 1 100 ? -8.765 -7.834 -14.212 1.00 94.81 100 LEU A C 1
ATOM 751 O O . LEU A 1 100 ? -7.669 -7.551 -14.694 1.00 94.81 100 LEU A O 1
ATOM 755 N N . ASP A 1 101 ? -9.396 -7.031 -13.357 1.00 95.81 101 ASP A N 1
ATOM 756 C CA . ASP A 1 101 ? -8.854 -5.736 -12.936 1.00 95.81 101 ASP A CA 1
ATOM 757 C C . ASP A 1 101 ? -7.592 -5.913 -12.088 1.00 95.81 101 ASP A C 1
ATOM 759 O O . ASP A 1 101 ? -6.595 -5.223 -12.308 1.00 95.81 101 ASP A O 1
ATOM 763 N N . MET A 1 102 ? -7.594 -6.882 -11.164 1.00 95.62 102 MET A N 1
ATOM 764 C CA . MET A 1 102 ? -6.406 -7.219 -10.375 1.00 95.62 102 MET A CA 1
ATOM 765 C C . MET A 1 102 ? -5.247 -7.677 -11.269 1.00 95.62 102 MET A C 1
ATOM 767 O O . MET A 1 102 ? -4.118 -7.219 -11.100 1.00 95.62 102 MET A O 1
ATOM 771 N N . GLU A 1 103 ? -5.503 -8.558 -12.238 1.00 94.19 103 GLU A N 1
ATOM 772 C CA . GLU A 1 103 ? -4.485 -9.031 -13.185 1.00 94.19 103 GLU A CA 1
ATOM 773 C C . GLU A 1 103 ? -3.974 -7.904 -14.092 1.00 94.19 103 GLU A C 1
ATOM 775 O O . GLU A 1 103 ? -2.776 -7.838 -14.381 1.00 94.19 103 GLU A O 1
ATOM 780 N N . THR A 1 104 ? -4.853 -6.983 -14.490 1.00 94.94 104 THR A N 1
ATOM 781 C CA . THR A 1 104 ? -4.499 -5.799 -15.284 1.00 94.94 104 THR A CA 1
ATOM 782 C C . THR A 1 104 ? -3.610 -4.841 -14.492 1.00 94.94 104 THR A C 1
ATOM 784 O O . THR A 1 104 ? -2.606 -4.363 -15.027 1.00 94.94 104 THR A O 1
ATOM 787 N N . ASP A 1 105 ? -3.909 -4.599 -13.213 1.00 93.69 105 ASP A N 1
ATOM 788 C CA . ASP A 1 105 ? -3.063 -3.803 -12.312 1.00 93.69 105 ASP A CA 1
ATOM 789 C C . ASP A 1 105 ? -1.670 -4.435 -12.174 1.00 93.69 105 ASP A C 1
ATOM 791 O O . ASP A 1 105 ? -0.649 -3.776 -12.384 1.00 93.69 105 ASP A O 1
ATOM 795 N N . VAL A 1 106 ? -1.615 -5.748 -11.936 1.00 92.19 106 VAL A N 1
ATOM 796 C CA . VAL A 1 106 ? -0.361 -6.512 -11.843 1.00 92.19 106 VAL A CA 1
ATOM 797 C C . VAL A 1 106 ? 0.451 -6.433 -13.138 1.00 92.19 106 VAL A C 1
ATOM 799 O O . VAL A 1 106 ? 1.663 -6.196 -13.106 1.00 92.19 106 VAL A O 1
ATOM 802 N N . ALA A 1 107 ? -0.188 -6.612 -14.295 1.00 91.75 107 ALA A N 1
ATOM 803 C CA . ALA A 1 107 ? 0.470 -6.504 -15.593 1.00 91.75 107 ALA A CA 1
ATOM 804 C C . ALA A 1 107 ? 1.005 -5.083 -15.835 1.00 91.75 107 ALA A C 1
ATOM 806 O O . ALA A 1 107 ? 2.152 -4.921 -16.259 1.00 91.75 107 ALA A O 1
ATOM 807 N N . THR A 1 108 ? 0.214 -4.064 -15.497 1.00 92.00 108 THR A N 1
ATOM 808 C CA . THR A 1 108 ? 0.582 -2.648 -15.631 1.00 92.00 108 THR A CA 1
ATOM 809 C C . THR A 1 108 ? 1.805 -2.321 -14.785 1.00 92.00 108 THR A C 1
ATOM 811 O O . THR A 1 108 ? 2.783 -1.773 -15.303 1.00 92.00 108 THR A O 1
ATOM 814 N N . TRP A 1 109 ? 1.812 -2.734 -13.516 1.00 89.12 109 TRP A N 1
ATOM 815 C CA . TRP A 1 109 ? 2.959 -2.552 -12.631 1.00 89.12 109 TRP A CA 1
ATOM 816 C C . TRP A 1 109 ? 4.203 -3.274 -13.140 1.00 89.12 109 TRP A C 1
ATOM 818 O O . TRP A 1 109 ? 5.270 -2.672 -13.168 1.00 89.12 109 TRP A O 1
ATOM 828 N N . ASN A 1 110 ? 4.090 -4.515 -13.616 1.00 88.44 110 ASN A N 1
ATOM 829 C CA . ASN A 1 110 ? 5.232 -5.240 -14.184 1.00 88.44 110 ASN A CA 1
ATOM 830 C C . ASN A 1 110 ? 5.827 -4.551 -15.421 1.00 88.44 110 ASN A C 1
ATOM 832 O O . ASN A 1 110 ? 7.044 -4.562 -15.623 1.00 88.44 110 ASN A O 1
ATOM 836 N N . VAL A 1 111 ? 4.986 -3.969 -16.280 1.00 90.00 111 VAL A N 1
ATOM 837 C CA . VAL A 1 111 ? 5.450 -3.200 -17.442 1.00 90.00 111 VAL A CA 1
ATOM 838 C C . VAL A 1 111 ? 6.116 -1.902 -16.987 1.00 90.00 111 VAL A C 1
ATOM 840 O O . VAL A 1 111 ? 7.185 -1.556 -17.496 1.00 90.00 111 VAL A O 1
ATOM 843 N N . TRP A 1 112 ? 5.528 -1.204 -16.013 1.00 89.56 112 TRP A N 1
ATOM 844 C CA . TRP A 1 112 ? 6.086 0.021 -15.443 1.00 89.56 112 TRP A CA 1
ATOM 845 C C . TRP A 1 112 ? 7.458 -0.212 -14.809 1.00 89.56 112 TRP A C 1
ATOM 847 O O . TRP A 1 112 ? 8.431 0.449 -15.180 1.00 89.56 112 TRP A O 1
ATOM 857 N N . THR A 1 113 ? 7.574 -1.189 -13.908 1.00 87.69 113 THR A N 1
ATOM 858 C CA . THR A 1 113 ? 8.830 -1.491 -13.212 1.00 87.69 113 THR A CA 1
ATOM 859 C C . THR A 1 113 ? 9.906 -1.950 -14.185 1.00 87.69 113 THR A C 1
ATOM 861 O O . THR A 1 113 ? 11.055 -1.528 -14.061 1.00 87.69 113 THR A O 1
ATOM 864 N N . ARG A 1 114 ? 9.552 -2.737 -15.208 1.00 85.44 114 ARG A N 1
ATOM 865 C CA . ARG A 1 114 ? 10.477 -3.120 -16.283 1.00 85.44 114 ARG A CA 1
ATOM 866 C C . ARG A 1 114 ? 11.020 -1.908 -17.033 1.00 85.44 114 ARG A C 1
ATOM 868 O O . ARG A 1 114 ? 12.217 -1.853 -17.297 1.00 85.44 114 ARG A O 1
ATOM 875 N N . LYS A 1 115 ? 10.165 -0.943 -17.378 1.00 89.06 115 LYS A N 1
ATOM 876 C CA . LYS A 1 115 ? 10.583 0.273 -18.094 1.00 89.06 115 LYS A CA 1
ATOM 877 C C . LYS A 1 115 ? 11.426 1.195 -17.213 1.00 89.06 115 LYS A C 1
ATOM 879 O O . LYS A 1 115 ? 12.435 1.716 -17.673 1.00 89.06 115 LYS A O 1
ATOM 884 N N . ARG A 1 116 ? 11.035 1.380 -15.950 1.00 89.31 116 ARG A N 1
ATOM 885 C CA . ARG A 1 116 ? 11.666 2.330 -15.020 1.00 89.31 116 ARG A CA 1
ATOM 886 C C . ARG A 1 116 ? 12.946 1.805 -14.371 1.00 89.31 116 ARG A C 1
ATOM 888 O O . ARG A 1 116 ? 13.883 2.570 -14.179 1.00 89.31 116 ARG A O 1
ATOM 895 N N . TYR A 1 117 ? 12.988 0.517 -14.032 1.00 85.62 117 TYR A N 1
ATOM 896 C CA . TYR A 1 117 ? 14.063 -0.109 -13.250 1.00 85.62 117 TYR A CA 1
ATOM 897 C C . TYR A 1 117 ? 14.838 -1.191 -14.014 1.00 85.62 117 TYR A C 1
ATOM 899 O O . TYR A 1 117 ? 15.703 -1.855 -13.438 1.00 85.62 117 TYR A O 1
ATOM 907 N N . VAL A 1 118 ? 14.540 -1.374 -15.305 1.00 85.12 118 VAL A N 1
ATOM 908 C CA . VAL A 1 118 ? 15.270 -2.226 -16.256 1.00 85.12 118 VAL A CA 1
ATOM 909 C C . VAL A 1 118 ? 15.554 -3.616 -15.668 1.00 85.12 118 VAL A C 1
ATOM 911 O O . VAL A 1 118 ? 14.630 -4.390 -15.423 1.00 85.12 118 VAL A O 1
ATOM 914 N N . VAL A 1 119 ? 16.821 -3.939 -15.388 1.00 80.06 119 VAL A N 1
ATOM 915 C CA . VAL A 1 119 ? 17.257 -5.263 -14.919 1.00 80.06 119 VAL A CA 1
ATOM 916 C C . VAL A 1 119 ? 16.619 -5.634 -13.585 1.00 80.06 119 VAL A C 1
ATOM 918 O O . VAL A 1 119 ? 16.304 -6.803 -13.361 1.00 80.06 119 VAL A O 1
ATOM 921 N N . GLN A 1 120 ? 16.424 -4.657 -12.703 1.00 79.25 120 GLN A N 1
ATOM 922 C CA . GLN A 1 120 ? 15.915 -4.912 -11.363 1.00 79.25 120 GLN A CA 1
ATOM 923 C C . GLN A 1 120 ? 14.389 -5.059 -11.354 1.00 79.25 120 GLN A C 1
ATOM 925 O O . GLN A 1 120 ? 13.862 -5.933 -10.666 1.00 79.25 120 GLN A O 1
ATOM 930 N N . GLY A 1 121 ? 13.695 -4.279 -12.187 1.00 79.56 121 GLY A N 1
ATOM 931 C CA . GLY A 1 121 ? 12.246 -4.389 -12.377 1.00 79.56 121 GLY A CA 1
ATOM 932 C C . GLY A 1 121 ? 11.810 -5.654 -13.121 1.00 79.56 121 GLY A C 1
ATOM 933 O O . GLY A 1 121 ? 10.671 -6.082 -12.985 1.00 79.56 121 GLY A O 1
ATOM 934 N N . LEU A 1 122 ? 12.718 -6.286 -13.874 1.00 76.56 122 LEU A N 1
ATOM 935 C CA . LEU A 1 122 ? 12.481 -7.596 -14.491 1.00 76.56 122 LEU A CA 1
ATOM 936 C C . LEU A 1 122 ? 12.456 -8.747 -13.481 1.00 76.56 122 LEU A C 1
ATOM 938 O O . LEU A 1 122 ? 11.815 -9.765 -13.736 1.00 76.56 122 LEU A O 1
ATOM 942 N N . LYS A 1 123 ? 13.196 -8.611 -12.377 1.00 73.75 123 LYS A N 1
ATOM 943 C CA . LYS A 1 123 ? 13.391 -9.682 -11.395 1.00 73.75 123 LYS A CA 1
ATOM 944 C C . LYS A 1 123 ? 12.411 -9.556 -10.238 1.00 73.75 123 LYS A C 1
ATOM 946 O O . LYS A 1 123 ? 11.735 -10.517 -9.899 1.00 73.75 123 LYS A O 1
ATOM 951 N N . ASN A 1 124 ? 12.315 -8.373 -9.645 1.00 74.50 124 ASN A N 1
ATOM 952 C CA . ASN A 1 124 ? 11.650 -8.216 -8.358 1.00 74.50 124 ASN A CA 1
ATOM 953 C C . ASN A 1 124 ? 10.490 -7.221 -8.450 1.00 74.50 124 ASN A C 1
ATOM 955 O O . ASN A 1 124 ? 10.450 -6.365 -9.336 1.00 74.50 124 ASN A O 1
ATOM 959 N N . ALA A 1 125 ? 9.581 -7.291 -7.475 1.00 79.06 125 ALA A N 1
ATOM 960 C CA . ALA A 1 125 ? 8.664 -6.196 -7.180 1.00 79.06 125 ALA A CA 1
ATOM 961 C C . ALA A 1 125 ? 9.487 -4.996 -6.685 1.00 79.06 125 ALA A C 1
ATOM 963 O O . ALA A 1 125 ? 9.879 -4.908 -5.519 1.00 79.06 125 ALA A O 1
ATOM 964 N N . TYR A 1 126 ? 9.845 -4.118 -7.618 1.00 82.31 126 TYR A N 1
ATOM 965 C CA . TYR A 1 126 ? 10.806 -3.051 -7.385 1.00 82.31 126 TYR A CA 1
ATOM 966 C C . TYR A 1 126 ? 10.133 -1.693 -7.555 1.00 82.31 126 TYR A C 1
ATOM 968 O O . TYR A 1 126 ? 9.701 -1.351 -8.652 1.00 82.31 126 TYR A O 1
ATOM 976 N N . GLY A 1 127 ? 10.046 -0.929 -6.466 1.00 83.31 127 GLY A N 1
ATOM 977 C CA . GLY A 1 127 ? 9.348 0.354 -6.406 1.00 83.31 127 GLY A CA 1
ATOM 978 C C . GLY A 1 127 ? 10.087 1.342 -5.514 1.00 83.31 127 GLY A C 1
ATOM 979 O O . GLY A 1 127 ? 9.489 1.948 -4.630 1.00 83.31 127 GLY A O 1
ATOM 980 N N . ILE A 1 128 ? 11.404 1.479 -5.713 1.00 85.19 128 ILE A N 1
ATOM 981 C CA . ILE A 1 128 ? 12.273 2.241 -4.806 1.00 85.19 128 ILE A CA 1
ATOM 982 C C . ILE A 1 128 ? 11.853 3.714 -4.681 1.00 85.19 128 ILE A C 1
ATOM 984 O O . ILE A 1 128 ? 11.755 4.225 -3.570 1.00 85.19 128 ILE A O 1
ATOM 988 N N . TYR A 1 129 ? 11.529 4.361 -5.804 1.00 85.25 129 TYR A N 1
ATOM 989 C CA . TYR A 1 129 ? 11.094 5.765 -5.854 1.00 85.25 129 TYR A CA 1
ATOM 990 C C . TYR A 1 129 ? 9.572 5.923 -5.834 1.00 85.25 129 TYR A C 1
ATOM 992 O O . TYR A 1 129 ? 9.074 7.000 -5.529 1.00 85.25 129 TYR A O 1
ATOM 1000 N N . ASP A 1 130 ? 8.836 4.852 -6.128 1.00 88.75 130 ASP A N 1
ATOM 1001 C CA . ASP A 1 130 ? 7.379 4.884 -6.278 1.00 88.75 130 ASP A CA 1
ATOM 1002 C C . ASP A 1 130 ? 6.655 4.430 -4.990 1.00 88.75 130 ASP A C 1
ATOM 1004 O O . ASP A 1 130 ? 5.446 4.201 -4.987 1.00 88.75 130 ASP A O 1
ATOM 1008 N N . PHE A 1 131 ? 7.388 4.314 -3.874 1.00 88.25 131 PHE A N 1
ATOM 1009 C CA . PHE A 1 131 ? 6.862 3.826 -2.596 1.00 88.25 131 PHE A CA 1
ATOM 1010 C C . PHE A 1 131 ? 5.730 4.702 -2.036 1.00 88.25 131 PHE A C 1
ATOM 1012 O O . PHE A 1 131 ? 4.806 4.167 -1.434 1.00 88.25 131 PHE A O 1
ATOM 1019 N N . ILE A 1 132 ? 5.765 6.023 -2.259 1.00 88.12 132 ILE A N 1
ATOM 1020 C CA . ILE A 1 132 ? 4.699 6.944 -1.822 1.00 88.12 132 ILE A CA 1
ATOM 1021 C C . ILE A 1 132 ? 3.396 6.603 -2.543 1.00 88.12 132 ILE A C 1
ATOM 1023 O O . ILE A 1 132 ? 2.362 6.416 -1.908 1.00 88.12 132 ILE A O 1
ATOM 1027 N N . SER A 1 133 ? 3.454 6.470 -3.871 1.00 88.50 133 SER A N 1
ATOM 1028 C CA . SER A 1 133 ? 2.298 6.096 -4.686 1.00 88.50 133 SER A CA 1
ATOM 1029 C C . SER A 1 133 ? 1.755 4.731 -4.275 1.00 88.50 133 SER A C 1
ATOM 1031 O O . SER A 1 133 ? 0.549 4.570 -4.127 1.00 88.50 133 SER A O 1
ATOM 1033 N N . TYR A 1 134 ? 2.644 3.768 -4.026 1.00 91.00 134 TYR A N 1
ATOM 1034 C CA . TYR A 1 134 ? 2.273 2.436 -3.557 1.00 91.00 134 TYR A CA 1
ATOM 1035 C C . TYR A 1 134 ? 1.552 2.467 -2.199 1.00 91.00 134 TYR A C 1
ATOM 1037 O O . TYR A 1 134 ? 0.482 1.880 -2.052 1.00 91.00 134 TYR A O 1
ATOM 1045 N N . VAL A 1 135 ? 2.095 3.192 -1.218 1.00 90.81 135 VAL A N 1
ATOM 1046 C CA . VAL A 1 135 ? 1.480 3.339 0.110 1.00 90.81 135 VAL A CA 1
ATOM 1047 C C . VAL A 1 13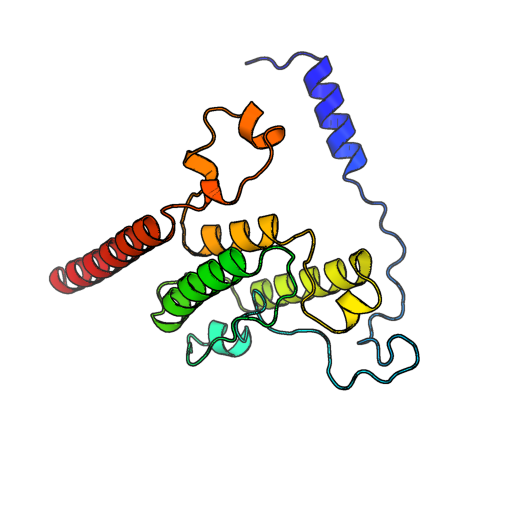5 ? 0.117 4.023 0.004 1.00 90.81 135 VAL A C 1
ATOM 1049 O O . VAL A 1 135 ? -0.853 3.530 0.575 1.00 90.81 135 VAL A O 1
ATOM 1052 N N . ASN A 1 136 ? 0.002 5.095 -0.784 1.00 89.19 136 ASN A N 1
ATOM 1053 C CA . ASN A 1 136 ? -1.270 5.793 -0.993 1.00 89.19 136 ASN A CA 1
ATOM 1054 C C . ASN A 1 136 ? -2.338 4.886 -1.608 1.00 89.19 136 ASN A C 1
ATOM 1056 O O . ASN A 1 136 ? -3.499 4.954 -1.214 1.00 89.19 136 ASN A O 1
ATOM 1060 N N . VAL A 1 137 ? -1.950 4.016 -2.542 1.00 92.19 137 VAL A N 1
ATOM 1061 C CA . VAL A 1 137 ? -2.854 3.032 -3.140 1.00 92.19 137 VAL A CA 1
ATOM 1062 C C . VAL A 1 137 ? -3.372 2.045 -2.086 1.00 92.19 137 VAL A C 1
ATOM 1064 O O . VAL A 1 137 ? -4.580 1.843 -1.998 1.00 92.19 137 VAL A O 1
ATOM 1067 N N . LEU A 1 138 ? -2.501 1.493 -1.234 1.00 93.62 138 LEU A N 1
ATOM 1068 C CA . LEU A 1 138 ? -2.932 0.585 -0.161 1.00 93.62 138 LEU A CA 1
ATOM 1069 C C . LEU A 1 138 ? -3.834 1.271 0.872 1.00 93.62 138 LEU A C 1
ATOM 1071 O O . LEU A 1 138 ? -4.809 0.685 1.336 1.00 93.62 138 LEU A O 1
ATOM 1075 N N . LEU A 1 139 ? -3.514 2.509 1.244 1.00 91.94 139 LEU A N 1
ATOM 1076 C CA . LEU A 1 139 ? -4.321 3.289 2.180 1.00 91.94 139 LEU A CA 1
ATOM 1077 C C . LEU A 1 139 ? -5.692 3.620 1.593 1.00 91.94 139 LEU A C 1
ATOM 1079 O O . LEU A 1 139 ? -6.691 3.560 2.307 1.00 91.94 139 LEU A O 1
ATOM 1083 N N . ASN A 1 140 ? -5.752 3.906 0.293 1.00 90.94 140 ASN A N 1
ATOM 1084 C CA . ASN A 1 140 ? -7.008 4.115 -0.411 1.00 90.94 140 ASN A CA 1
ATOM 1085 C C . ASN A 1 140 ? -7.857 2.836 -0.449 1.00 90.94 140 ASN A C 1
ATOM 1087 O O . ASN A 1 140 ? -9.050 2.910 -0.172 1.00 90.94 140 ASN A O 1
ATOM 1091 N N . ASP A 1 141 ? -7.248 1.670 -0.698 1.00 93.06 141 ASP A N 1
ATOM 1092 C CA . ASP A 1 141 ? -7.940 0.373 -0.614 1.00 93.06 141 ASP A CA 1
ATOM 1093 C C . ASP A 1 141 ? -8.532 0.142 0.800 1.00 93.06 141 ASP A C 1
ATOM 1095 O O . ASP A 1 141 ? -9.606 -0.438 0.948 1.00 93.06 141 ASP A O 1
ATOM 1099 N N . LEU A 1 142 ? -7.861 0.635 1.850 1.00 92.00 142 LEU A N 1
ATOM 1100 C CA . LEU A 1 142 ? -8.344 0.583 3.238 1.00 92.00 142 LEU A CA 1
ATOM 1101 C C . LEU A 1 142 ? -9.410 1.644 3.563 1.00 92.00 142 LEU A C 1
ATOM 1103 O O . LEU A 1 142 ? -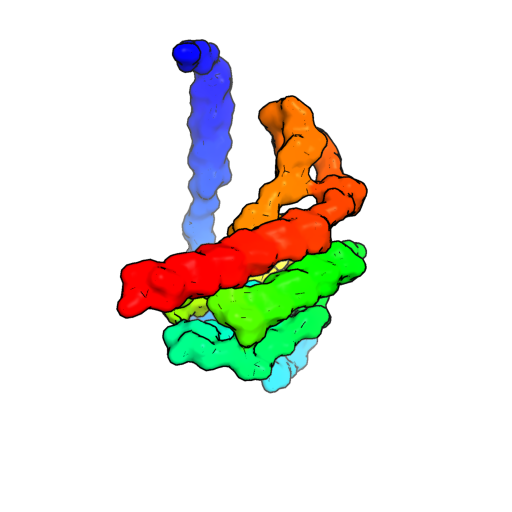10.080 1.533 4.591 1.00 92.00 142 LEU A O 1
ATOM 1107 N N . GLY A 1 143 ? -9.566 2.672 2.726 1.00 88.31 143 GLY A N 1
ATOM 1108 C CA . GLY A 1 143 ? -10.398 3.848 3.000 1.00 88.31 143 GLY A CA 1
ATOM 1109 C C . GLY A 1 143 ? -9.766 4.854 3.974 1.00 88.31 143 GLY A C 1
ATOM 1110 O O . GLY A 1 143 ? -10.470 5.703 4.521 1.00 88.31 143 GLY A O 1
ATOM 1111 N N . ILE A 1 144 ? -8.454 4.772 4.211 1.00 88.00 144 ILE A N 1
ATOM 1112 C CA . ILE A 1 144 ? -7.707 5.671 5.101 1.00 88.00 144 ILE A CA 1
ATOM 1113 C C . ILE A 1 144 ? -7.255 6.895 4.307 1.00 88.00 144 ILE A C 1
ATOM 1115 O O . ILE A 1 144 ? -6.548 6.784 3.306 1.00 88.00 144 ILE A O 1
ATOM 1119 N N . THR A 1 145 ? -7.612 8.092 4.776 1.00 74.44 145 THR A N 1
ATOM 1120 C CA . THR A 1 145 ? -7.218 9.342 4.110 1.00 74.44 145 THR A CA 1
ATOM 1121 C C . THR A 1 145 ? -6.071 10.013 4.859 1.00 74.44 145 THR A C 1
ATOM 1123 O O . THR A 1 145 ? -6.279 10.849 5.735 1.00 74.44 145 THR A O 1
ATOM 1126 N N . VAL A 1 146 ? -4.832 9.710 4.473 1.00 68.25 146 VAL A N 1
ATOM 1127 C CA . VAL A 1 146 ? -3.635 10.305 5.103 1.00 68.25 146 VAL A CA 1
ATOM 1128 C C . VAL A 1 146 ? -3.443 11.786 4.726 1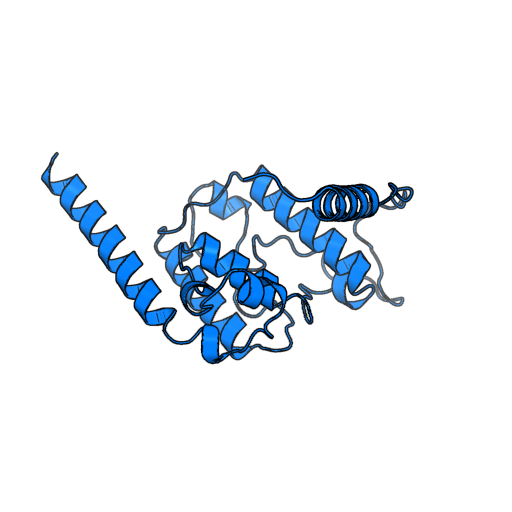.00 68.25 146 VAL A C 1
ATOM 1130 O O . VAL A 1 146 ? -2.929 12.588 5.507 1.00 68.25 146 VAL A O 1
ATOM 1133 N N . HIS A 1 147 ? -3.958 12.211 3.567 1.00 60.62 147 HIS A N 1
ATOM 1134 C CA . HIS A 1 147 ? -3.824 13.588 3.064 1.00 60.62 147 HIS A CA 1
ATOM 1135 C C .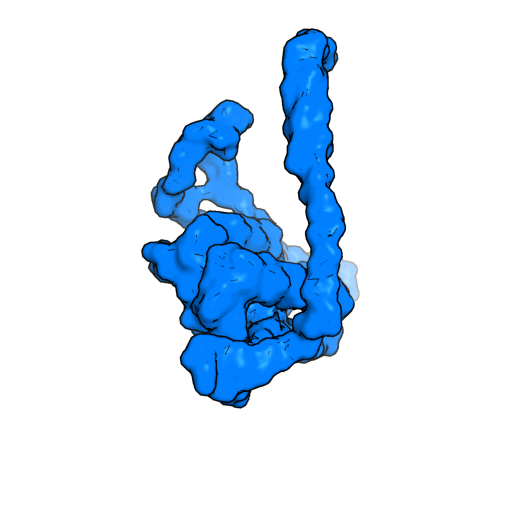 HIS A 1 147 ? -4.606 14.654 3.846 1.00 60.62 147 HIS A C 1
ATOM 1137 O O . HIS A 1 147 ? -4.502 15.838 3.520 1.00 60.62 147 HIS A O 1
ATOM 1143 N N . GLN A 1 148 ? -5.376 14.285 4.874 1.00 52.81 148 GLN A N 1
ATOM 1144 C CA . GLN A 1 148 ? -6.119 15.256 5.688 1.00 52.81 148 GLN A CA 1
ATOM 1145 C C . GLN A 1 148 ? -5.202 16.208 6.476 1.00 52.81 148 GLN A C 1
ATOM 1147 O O . GLN A 1 148 ? -5.653 17.263 6.912 1.00 52.81 148 GLN A O 1
ATOM 1152 N N . ARG A 1 149 ? -3.904 15.893 6.612 1.00 55.03 149 ARG A N 1
ATOM 1153 C CA . ARG A 1 149 ? -2.935 16.757 7.307 1.00 55.03 149 ARG A CA 1
ATOM 1154 C C . ARG A 1 149 ? -2.343 17.876 6.433 1.00 55.03 149 ARG A C 1
ATOM 1156 O O . ARG A 1 149 ? -1.623 18.725 6.951 1.00 55.03 149 ARG A O 1
ATOM 1163 N N . GLN A 1 150 ? -2.630 17.896 5.128 1.00 60.44 150 GLN A N 1
ATOM 1164 C CA . GLN A 1 150 ? -2.187 18.953 4.209 1.00 60.44 150 GLN A CA 1
ATOM 1165 C C . GLN A 1 150 ? -3.256 20.051 4.144 1.00 60.44 150 GLN A C 1
ATOM 1167 O O . GLN A 1 150 ? -4.392 19.813 3.734 1.00 60.44 150 GLN A O 1
ATOM 1172 N N . ARG A 1 151 ? -2.888 21.250 4.609 1.00 59.38 151 ARG A N 1
ATOM 1173 C CA . ARG A 1 151 ? -3.811 22.341 4.965 1.00 59.38 151 ARG A CA 1
ATOM 1174 C C . ARG A 1 151 ? -4.442 23.022 3.744 1.00 59.38 151 ARG A C 1
ATOM 1176 O O . ARG A 1 151 ? -5.505 23.624 3.878 1.00 59.38 151 ARG A O 1
ATOM 1183 N N . SER A 1 152 ? -3.820 22.918 2.565 1.00 76.12 152 SER A N 1
ATOM 1184 C CA . SER A 1 152 ? -4.287 23.546 1.324 1.00 76.12 152 SER A CA 1
ATOM 1185 C C . SER A 1 152 ? -4.082 22.671 0.074 1.00 76.12 152 SER A C 1
ATOM 1187 O O . SER A 1 152 ? -3.325 21.702 0.076 1.00 76.12 152 SER A O 1
ATOM 1189 N N . TRP A 1 153 ? -4.759 23.019 -1.028 1.00 77.56 153 TRP A N 1
ATOM 1190 C CA . TRP A 1 153 ? -4.559 22.379 -2.339 1.00 77.56 153 TRP A CA 1
ATOM 1191 C C . TRP A 1 153 ? -3.146 22.608 -2.904 1.00 77.56 153 TRP A C 1
ATOM 1193 O O . TRP A 1 153 ? -2.590 21.704 -3.521 1.00 77.56 153 TRP A O 1
ATOM 1203 N N . PHE A 1 154 ? -2.538 23.770 -2.643 1.00 79.50 154 PHE A N 1
ATOM 1204 C CA . PHE A 1 154 ? -1.159 24.053 -3.055 1.00 79.50 154 PHE A CA 1
ATOM 1205 C C . PHE A 1 154 ? -0.149 23.182 -2.307 1.00 79.50 154 PHE A C 1
ATOM 1207 O O . PHE A 1 154 ? 0.780 22.665 -2.926 1.00 79.50 154 PHE A O 1
ATOM 1214 N N . ASP A 1 155 ? -0.376 22.929 -1.016 1.00 77.50 155 ASP A N 1
ATOM 1215 C CA . ASP A 1 155 ? 0.484 22.032 -0.238 1.00 77.50 155 ASP A CA 1
ATOM 1216 C C . ASP A 1 155 ? 0.457 20.608 -0.800 1.00 77.50 155 ASP A C 1
ATOM 1218 O O . ASP A 1 155 ? 1.484 19.943 -0.842 1.00 77.50 155 ASP A O 1
ATOM 1222 N N . LYS A 1 156 ? -0.690 20.145 -1.308 1.00 75.00 156 LYS A N 1
ATOM 1223 C CA . LYS A 1 156 ? -0.791 18.816 -1.934 1.00 75.00 156 LYS A CA 1
ATOM 1224 C C . LYS A 1 156 ? 0.091 18.670 -3.177 1.00 75.00 156 LYS A C 1
ATOM 1226 O O . LYS A 1 156 ? 0.523 17.562 -3.473 1.00 75.00 156 LYS A O 1
ATOM 1231 N N . LEU A 1 157 ? 0.318 19.758 -3.915 1.00 80.50 157 LEU A N 1
ATOM 1232 C CA . LEU A 1 157 ? 1.080 19.741 -5.167 1.00 80.50 157 LEU A CA 1
ATOM 1233 C C . LEU A 1 157 ? 2.570 20.023 -4.962 1.00 80.50 157 LEU A C 1
ATOM 1235 O O . LEU A 1 157 ? 3.395 19.427 -5.650 1.00 80.50 157 LEU A O 1
ATOM 1239 N N . PHE A 1 158 ? 2.912 20.933 -4.049 1.00 84.69 158 PHE A N 1
ATOM 1240 C CA . PHE A 1 158 ? 4.276 21.455 -3.923 1.00 84.69 158 PHE A CA 1
ATOM 1241 C C . PHE A 1 158 ? 4.961 21.111 -2.602 1.00 84.69 158 PHE A C 1
ATOM 1243 O O . PHE A 1 158 ? 6.181 21.251 -2.512 1.00 84.69 158 PHE A O 1
ATOM 1250 N N . ALA A 1 159 ? 4.226 20.671 -1.575 1.00 82.19 159 ALA A N 1
ATOM 1251 C CA . ALA A 1 159 ? 4.862 20.339 -0.310 1.00 82.19 159 ALA A CA 1
ATOM 1252 C C . ALA A 1 159 ? 5.565 18.975 -0.397 1.00 82.19 159 ALA A C 1
ATOM 1254 O O . ALA A 1 159 ? 4.995 18.002 -0.904 1.00 82.19 159 ALA A O 1
ATOM 1255 N N . PRO A 1 160 ? 6.787 18.863 0.148 1.00 82.31 160 PRO A N 1
ATOM 1256 C CA . PRO A 1 160 ? 7.443 17.577 0.281 1.00 82.31 160 PRO A CA 1
ATOM 1257 C C . PRO A 1 160 ? 6.612 16.631 1.156 1.00 82.31 160 PRO A C 1
ATOM 1259 O O . PRO A 1 160 ? 6.016 17.019 2.165 1.00 82.31 160 PRO A O 1
ATOM 1262 N N . THR A 1 161 ? 6.576 15.363 0.749 1.00 78.75 161 THR A N 1
ATOM 1263 C CA . THR A 1 161 ? 5.933 14.303 1.528 1.00 78.75 161 THR A CA 1
ATOM 1264 C C . THR A 1 161 ? 6.878 13.859 2.635 1.00 78.75 161 THR A C 1
ATOM 1266 O O . THR A 1 161 ? 8.029 13.514 2.368 1.00 78.75 161 THR A O 1
ATOM 1269 N N . TYR A 1 162 ? 6.384 13.836 3.870 1.00 82.00 162 TYR A N 1
ATOM 1270 C CA . TYR A 1 162 ? 7.160 13.428 5.038 1.00 82.00 162 TYR A CA 1
ATOM 1271 C C . TYR A 1 162 ? 6.568 12.178 5.685 1.00 82.00 162 TYR A C 1
ATOM 1273 O O . TYR A 1 162 ? 5.346 12.056 5.762 1.00 82.00 162 TYR A O 1
ATOM 1281 N N . PRO A 1 163 ? 7.406 11.293 6.253 1.00 77.12 163 PRO A N 1
ATOM 1282 C CA . PRO A 1 163 ? 6.939 10.145 7.027 1.00 77.12 163 PRO A CA 1
ATOM 1283 C C . PRO A 1 163 ? 5.963 10.493 8.156 1.00 77.12 163 PRO A C 1
ATOM 1285 O O . PRO A 1 163 ? 5.043 9.734 8.438 1.00 77.12 163 PRO A O 1
ATOM 1288 N N . THR A 1 164 ? 6.121 11.671 8.764 1.00 80.94 164 THR A N 1
ATOM 1289 C CA . THR A 1 164 ? 5.246 12.182 9.833 1.00 80.94 164 THR A CA 1
ATOM 1290 C C . THR A 1 164 ? 3.796 12.376 9.395 1.00 80.94 164 THR A C 1
ATOM 1292 O O . THR A 1 164 ? 2.910 12.491 10.239 1.00 80.94 164 THR A O 1
ATOM 1295 N N . GLN A 1 165 ? 3.529 12.415 8.088 1.00 81.06 165 GLN A N 1
ATOM 1296 C CA . GLN A 1 165 ? 2.168 12.485 7.566 1.00 81.06 165 GLN A CA 1
ATOM 1297 C C . GLN A 1 165 ? 1.413 11.169 7.780 1.00 81.06 165 GLN A C 1
ATOM 1299 O O . GLN A 1 165 ? 0.205 11.224 7.963 1.00 81.06 165 GLN A O 1
ATOM 1304 N N . TYR A 1 166 ? 2.103 10.025 7.848 1.00 83.69 166 TYR A N 1
ATOM 1305 C CA . TYR A 1 166 ? 1.498 8.705 8.073 1.00 83.69 166 TYR A CA 1
ATOM 1306 C C . TYR A 1 166 ? 1.221 8.399 9.557 1.00 83.69 166 TYR A C 1
ATOM 1308 O O . TYR A 1 166 ? 0.647 7.360 9.882 1.00 83.69 166 TYR A O 1
ATOM 1316 N N . THR A 1 167 ? 1.596 9.294 10.476 1.00 84.12 167 THR A N 1
ATOM 1317 C CA . THR A 1 167 ? 1.324 9.125 11.908 1.00 84.12 167 THR A CA 1
ATOM 1318 C C . THR A 1 167 ? -0.182 9.082 12.180 1.00 84.12 167 THR A C 1
ATOM 1320 O O . THR A 1 167 ? -0.918 9.974 11.757 1.00 84.12 167 THR A O 1
ATOM 1323 N N . GLY A 1 168 ? -0.635 8.074 12.932 1.00 85.50 168 GLY A N 1
ATOM 1324 C CA . GLY A 1 168 ? -2.045 7.894 13.297 1.00 85.50 168 GLY A CA 1
ATOM 1325 C C . GLY A 1 168 ? -2.858 7.076 12.289 1.00 85.50 168 GLY A C 1
ATOM 1326 O O . GLY A 1 168 ? -4.060 6.899 12.477 1.00 85.50 168 GLY A O 1
ATOM 1327 N N . MET A 1 169 ? -2.237 6.529 11.235 1.00 88.62 169 MET A N 1
ATOM 1328 C CA . MET A 1 169 ? -2.941 5.624 10.314 1.00 88.62 169 MET A CA 1
ATOM 1329 C C . MET A 1 169 ? -3.462 4.359 11.014 1.00 88.62 169 MET A C 1
ATOM 1331 O O . MET A 1 169 ? -4.491 3.814 10.624 1.00 88.62 169 MET A O 1
ATOM 1335 N N . GLN A 1 170 ? -2.791 3.917 12.081 1.00 90.06 170 GLN A N 1
ATOM 1336 C CA . GLN A 1 170 ? -3.195 2.756 12.872 1.00 90.06 170 GLN A CA 1
ATOM 1337 C C . GLN A 1 170 ? -4.471 3.051 13.675 1.00 90.06 170 GLN A C 1
ATOM 1339 O O . GLN A 1 170 ? -5.319 2.172 13.817 1.00 90.06 170 GLN A O 1
ATOM 1344 N N . ASP A 1 171 ? -4.618 4.281 14.181 1.00 90.69 171 ASP A N 1
ATOM 1345 C CA . ASP A 1 171 ? -5.829 4.736 14.873 1.00 90.69 171 ASP A CA 1
ATOM 1346 C C . ASP A 1 171 ? -7.018 4.775 13.911 1.00 90.69 171 ASP A C 1
ATOM 1348 O O . ASP A 1 171 ? -8.039 4.138 14.173 1.00 90.69 171 ASP A O 1
ATOM 1352 N N . GLN A 1 172 ? -6.849 5.410 12.746 1.00 89.12 172 GLN A N 1
ATOM 1353 C CA . GLN A 1 172 ? -7.890 5.450 11.711 1.00 89.12 172 GLN A CA 1
ATOM 1354 C C . GLN A 1 172 ? -8.296 4.044 11.262 1.00 89.12 172 GLN A C 1
ATOM 1356 O O . GLN A 1 172 ? -9.479 3.752 11.089 1.00 89.12 172 GLN A O 1
ATOM 1361 N N . PHE A 1 173 ? -7.325 3.139 11.110 1.00 91.44 173 PHE A N 1
ATOM 1362 C CA . PHE A 1 173 ? -7.612 1.749 10.783 1.00 91.44 173 PHE A CA 1
ATOM 1363 C C . PHE A 1 173 ? -8.473 1.072 11.857 1.00 91.44 173 PHE A C 1
ATOM 1365 O O . PHE A 1 173 ? -9.466 0.422 11.526 1.00 91.44 173 PHE A O 1
ATOM 1372 N N . ARG A 1 174 ? -8.138 1.246 13.144 1.00 91.38 174 ARG A N 1
ATOM 1373 C CA . ARG A 1 174 ? -8.934 0.700 14.257 1.00 91.38 174 ARG A CA 1
ATOM 1374 C C . ARG A 1 174 ? -10.370 1.216 14.234 1.00 91.38 174 ARG A C 1
ATOM 1376 O O . ARG A 1 174 ? -11.296 0.418 14.383 1.00 91.38 174 ARG A O 1
ATOM 1383 N N . GLU A 1 175 ? -10.561 2.513 14.012 1.00 90.25 175 GLU A N 1
ATOM 1384 C CA . GLU A 1 175 ? -11.888 3.132 13.915 1.00 90.25 175 GLU A CA 1
ATOM 1385 C C . GLU A 1 175 ? -12.707 2.554 12.752 1.00 90.25 175 GLU A C 1
ATOM 1387 O O . GLU A 1 175 ? -13.874 2.191 12.930 1.00 90.25 175 GLU A O 1
ATOM 1392 N N . LEU A 1 176 ? -12.092 2.386 11.577 1.00 86.94 176 LEU A N 1
ATOM 1393 C CA . LEU A 1 176 ? -12.741 1.799 10.401 1.00 86.94 176 LEU A CA 1
ATOM 1394 C C . LEU A 1 176 ? -13.138 0.337 10.627 1.00 86.94 176 LEU A C 1
ATOM 1396 O O . LEU A 1 176 ? -14.258 -0.060 10.288 1.00 86.94 176 LEU A O 1
ATOM 1400 N N . VAL A 1 177 ? -12.252 -0.465 11.222 1.00 88.44 177 VAL A N 1
ATOM 1401 C CA . VAL A 1 177 ? -12.542 -1.866 11.557 1.00 88.44 177 VAL A CA 1
ATOM 1402 C C . VAL A 1 177 ? -13.691 -1.946 12.561 1.00 88.44 177 VAL A C 1
ATOM 1404 O O . VAL A 1 177 ? -14.642 -2.699 12.334 1.00 88.44 177 VAL A O 1
ATOM 1407 N N . ALA A 1 178 ? -13.657 -1.139 13.624 1.00 88.56 178 ALA A N 1
ATOM 1408 C CA . ALA A 1 178 ? -14.730 -1.082 14.612 1.00 88.56 178 ALA A CA 1
ATOM 1409 C C . ALA A 1 178 ? -16.070 -0.699 13.961 1.00 88.56 178 ALA A C 1
ATOM 1411 O O . ALA A 1 178 ? -17.083 -1.364 14.185 1.00 88.56 178 ALA A O 1
ATOM 1412 N N . ALA A 1 179 ? -16.080 0.305 13.081 1.00 86.75 179 ALA A N 1
ATOM 1413 C CA . ALA A 1 179 ? -17.277 0.721 12.356 1.00 86.75 179 ALA A CA 1
ATOM 1414 C C . ALA A 1 179 ? -17.836 -0.389 11.445 1.00 86.75 179 ALA A C 1
ATOM 1416 O O . ALA A 1 179 ? -19.049 -0.627 11.442 1.00 86.75 179 ALA A O 1
ATOM 1417 N N . LYS A 1 180 ? -16.979 -1.107 10.699 1.00 85.50 180 LYS A N 1
ATOM 1418 C CA . LYS A 1 180 ? -17.400 -2.243 9.855 1.00 85.50 180 LYS A CA 1
ATOM 1419 C C . LYS A 1 180 ? -17.980 -3.386 10.695 1.00 85.50 180 LYS A C 1
ATOM 1421 O O . LYS A 1 180 ? -19.043 -3.910 10.360 1.00 85.50 180 LYS A O 1
ATOM 1426 N N . GLN A 1 181 ? -17.350 -3.720 11.820 1.00 83.88 181 GLN A N 1
ATOM 1427 C CA . GLN A 1 181 ? -17.846 -4.750 12.739 1.00 83.88 181 GLN A CA 1
ATOM 1428 C C . GLN A 1 181 ? -19.190 -4.370 13.376 1.00 83.88 181 GLN A C 1
ATOM 1430 O O . GLN A 1 181 ? -20.092 -5.205 13.464 1.00 83.88 181 GLN A O 1
ATOM 1435 N N . MET A 1 182 ? -19.362 -3.111 13.789 1.00 85.38 182 MET A N 1
ATOM 1436 C CA . MET A 1 182 ? -20.629 -2.627 14.346 1.00 85.38 182 MET A CA 1
ATOM 1437 C C . MET A 1 182 ? -21.756 -2.657 13.310 1.00 85.38 182 MET A C 1
ATOM 1439 O O . MET A 1 182 ? -22.860 -3.101 13.626 1.00 85.38 182 MET A O 1
ATOM 1443 N N . ARG A 1 183 ? -21.479 -2.272 12.058 1.00 84.19 183 ARG A N 1
ATOM 1444 C CA . ARG A 1 183 ? -22.441 -2.387 10.948 1.00 84.19 183 ARG A CA 1
ATOM 1445 C C . ARG A 1 183 ? -22.874 -3.833 10.707 1.00 84.19 183 ARG A C 1
ATOM 1447 O O . ARG A 1 183 ? -24.068 -4.081 10.565 1.00 84.19 183 ARG A O 1
ATOM 1454 N N . ALA A 1 184 ? -21.936 -4.780 10.728 1.00 82.81 184 ALA A N 1
ATOM 1455 C CA . ALA A 1 184 ? -22.249 -6.201 10.580 1.00 82.81 184 ALA A CA 1
ATOM 1456 C C . ALA A 1 184 ? -23.164 -6.715 11.711 1.00 82.81 184 ALA A C 1
ATOM 1458 O O . ALA A 1 184 ? -24.132 -7.430 11.450 1.00 82.81 184 ALA A O 1
ATOM 1459 N N . LYS A 1 185 ? -22.914 -6.301 12.964 1.00 80.50 185 LYS A N 1
ATOM 1460 C CA . LYS A 1 185 ? -23.770 -6.644 14.116 1.00 80.50 185 LYS A CA 1
ATOM 1461 C C . LYS A 1 185 ? -25.179 -6.056 13.993 1.00 80.50 185 LYS A C 1
ATOM 1463 O O . LYS A 1 185 ? -26.153 -6.770 14.210 1.00 80.50 185 LYS A O 1
ATOM 1468 N N . LEU A 1 186 ? -25.293 -4.781 13.616 1.00 76.00 186 LEU A N 1
ATOM 1469 C CA . LEU A 1 186 ? -26.580 -4.096 13.441 1.00 76.00 186 LEU A CA 1
ATOM 1470 C C . LEU A 1 186 ? -27.414 -4.689 12.297 1.00 76.00 186 LEU A C 1
ATOM 1472 O O . LEU A 1 186 ? -28.629 -4.804 12.428 1.00 76.00 186 LEU A O 1
ATOM 1476 N N . GLY A 1 187 ? -26.774 -5.100 11.197 1.00 76.88 187 GLY A N 1
ATOM 1477 C CA . GLY A 1 187 ? -27.450 -5.791 10.096 1.00 76.88 187 GLY A CA 1
ATOM 1478 C C . GLY A 1 187 ? -28.029 -7.145 10.515 1.00 76.88 187 GLY A C 1
ATOM 1479 O O . GLY A 1 187 ? -29.129 -7.492 10.103 1.00 76.88 187 GLY A O 1
ATOM 1480 N N . LYS A 1 188 ? -27.333 -7.873 11.396 1.00 73.25 188 LYS A N 1
ATOM 1481 C CA . LYS A 1 188 ? -27.794 -9.164 11.925 1.00 73.25 188 LYS A CA 1
ATOM 1482 C C . LYS A 1 188 ? -28.934 -9.039 12.945 1.00 73.25 188 LYS A C 1
ATOM 1484 O O . LYS A 1 188 ? -29.684 -9.984 13.100 1.00 73.25 188 LYS A O 1
ATOM 1489 N N . ALA A 1 189 ? -29.061 -7.901 13.631 1.00 67.56 189 ALA A N 1
ATOM 1490 C CA . ALA A 1 189 ? -30.130 -7.651 14.605 1.00 67.56 189 ALA A CA 1
ATOM 1491 C C . ALA A 1 189 ? -31.451 -7.161 13.974 1.00 67.56 189 ALA A C 1
ATOM 1493 O O . ALA A 1 189 ? -32.467 -7.096 14.659 1.00 67.56 189 ALA A O 1
ATOM 1494 N N . ARG A 1 190 ? -31.428 -6.760 12.695 1.00 61.06 190 ARG A N 1
ATOM 1495 C CA . ARG A 1 190 ? -32.604 -6.291 11.938 1.00 61.06 190 ARG A CA 1
ATOM 1496 C C . ARG A 1 190 ? -33.311 -7.387 11.132 1.00 61.06 190 ARG A C 1
ATOM 1498 O O . ARG A 1 190 ? -34.380 -7.102 10.598 1.00 61.06 190 ARG A O 1
ATOM 1505 N N . ASN A 1 191 ? -32.715 -8.573 11.042 1.00 47.75 191 ASN A N 1
ATOM 1506 C CA . ASN A 1 191 ? -33.271 -9.769 10.408 1.00 47.75 191 ASN A CA 1
ATOM 1507 C C . ASN A 1 191 ? -33.619 -10.795 11.483 1.00 47.75 191 ASN A C 1
ATOM 1509 O O . ASN A 1 191 ? -34.565 -11.570 11.244 1.00 47.75 191 ASN A O 1
#